Protein AF-L8DC45-F1 (afdb_monomer_lite)

pLDDT: mean 87.32, std 13.79, range [36.56, 98.81]

Secondary structure (DSSP, 8-state):
-PPPEEEEEEEEETTTTEEEEE-TTSTT-EEEEGGGBSS-GGG--TT-EEEEEEEEEEEEETTEEEEEEEEEETTPPP----------TTS-HHHHHHHHHHT--TT-HHHHHHHHHHHHHHS---HHHHHHHHHHHHHHTT-HHHHHHHHHHHHHH---HHHHHHHHHHHHHHHHHTT-HHHHHHHHHSS---HHHHHHHHHHHHHHHHHTT-HHHHHHHHHHHTGGG-GGGHHHHHHHHHH--SS---

Foldseek 3Di:
DADWDKFFWQDDDPVVQKGWTDDPVFPPTAIEGNLQELDPSVQRDGRFMKIFGKDAQDPDDPNGGIYTNHIYGPPDDRPDPDDDPDDDPVDALVVLLVVLVVPDDLVCLSVSVSSLVVSLVSDPDQPLVSLLSVLVSCLVNVNLVVNLVSLVVSVVSDDPQVSLLVSLLSNLVSCVVVPVLVVSLVSLVVDDHDPVSQLSSLLSNLVSCVVVVQPLVSVLSNLVSCLVVCPPCNVVSNVVSVVSDSDDDD

Radius of gyration: 23.33 Å; chains: 1; bounding box: 57×31×69 Å

Structure (mmCIF, N/CA/C/O backbone):
data_AF-L8DC45-F1
#
_entry.id   AF-L8DC45-F1
#
loop_
_atom_site.group_PDB
_atom_site.id
_atom_site.type_symbol
_atom_site.label_atom_id
_atom_site.label_alt_id
_atom_site.label_comp_id
_atom_site.label_asym_id
_atom_site.label_entity_id
_atom_site.label_seq_id
_atom_site.pdbx_PDB_ins_code
_atom_site.Cartn_x
_atom_site.Cartn_y
_atom_site.Cartn_z
_atom_site.occupancy
_atom_site.B_iso_or_equiv
_atom_site.auth_seq_id
_atom_site.auth_comp_id
_atom_site.auth_asym_id
_atom_site.auth_atom_id
_atom_site.pdbx_PDB_model_num
ATOM 1 N N . MET A 1 1 ? 14.463 16.857 -22.371 1.00 46.53 1 MET A N 1
ATOM 2 C CA . MET A 1 1 ? 13.912 15.897 -23.351 1.00 46.53 1 MET A CA 1
ATOM 3 C C . MET A 1 1 ? 15.058 15.044 -23.881 1.00 46.53 1 MET A C 1
ATOM 5 O O . MET A 1 1 ? 15.964 15.603 -24.491 1.00 46.53 1 MET A O 1
ATOM 9 N N . GLY A 1 2 ? 15.077 13.739 -23.593 1.00 58.25 2 GLY A N 1
ATOM 10 C CA . GLY A 1 2 ? 16.086 12.828 -24.147 1.00 58.25 2 GLY A CA 1
ATOM 11 C C . GLY A 1 2 ? 15.942 12.711 -25.667 1.00 58.25 2 GLY A C 1
ATOM 12 O O . GLY A 1 2 ? 14.835 12.804 -26.201 1.00 58.25 2 GLY A O 1
ATOM 13 N N . ARG A 1 3 ? 17.056 12.548 -26.385 1.00 75.56 3 ARG A N 1
ATOM 14 C CA . ARG A 1 3 ? 17.037 12.343 -27.838 1.00 75.56 3 ARG A CA 1
ATOM 15 C C . ARG A 1 3 ? 16.312 11.027 -28.141 1.00 75.56 3 ARG A C 1
ATOM 17 O O . ARG A 1 3 ? 16.722 9.987 -27.642 1.00 75.56 3 ARG A O 1
ATOM 24 N N . MET A 1 4 ? 15.256 11.085 -28.950 1.00 84.56 4 MET A N 1
ATOM 25 C CA . MET A 1 4 ? 14.613 9.887 -29.496 1.00 84.56 4 MET A CA 1
ATOM 26 C C . MET A 1 4 ? 15.597 9.185 -30.439 1.00 84.56 4 MET A C 1
ATOM 28 O O . MET A 1 4 ? 16.188 9.838 -31.308 1.00 84.56 4 MET A O 1
ATOM 32 N N . VAL A 1 5 ? 15.789 7.880 -30.263 1.00 91.81 5 VAL A N 1
ATOM 33 C CA . VAL A 1 5 ? 16.682 7.048 -31.082 1.00 91.81 5 VAL A CA 1
ATOM 34 C C . VAL A 1 5 ? 15.919 5.865 -31.672 1.00 91.81 5 VAL A C 1
ATOM 36 O O . VAL A 1 5 ? 14.801 5.564 -31.258 1.00 91.81 5 VAL A O 1
ATOM 39 N N . ARG A 1 6 ? 16.512 5.200 -32.667 1.00 93.88 6 ARG A N 1
ATOM 40 C CA . ARG A 1 6 ? 15.931 4.010 -33.302 1.00 93.88 6 ARG A CA 1
ATOM 41 C C . ARG A 1 6 ? 16.671 2.750 -32.889 1.00 93.88 6 ARG A C 1
ATOM 43 O O . ARG A 1 6 ? 17.885 2.769 -32.677 1.00 93.88 6 ARG A O 1
ATOM 50 N N . GLY A 1 7 ? 15.938 1.647 -32.823 1.00 94.69 7 GLY A N 1
ATOM 51 C CA . GLY A 1 7 ? 16.491 0.328 -32.542 1.00 94.69 7 GLY A CA 1
ATOM 52 C C . GLY A 1 7 ? 15.615 -0.792 -33.084 1.00 94.69 7 GLY A C 1
ATOM 53 O O . GLY A 1 7 ? 14.582 -0.546 -33.714 1.00 94.69 7 GLY A O 1
ATOM 54 N N . LYS A 1 8 ? 16.052 -2.028 -32.848 1.00 96.31 8 LYS A N 1
ATOM 55 C CA . LYS A 1 8 ? 15.291 -3.239 -33.159 1.00 96.31 8 LYS A CA 1
ATOM 56 C C . LYS A 1 8 ? 14.977 -4.012 -31.892 1.00 96.31 8 LYS A C 1
ATOM 58 O O . LYS A 1 8 ? 15.857 -4.181 -31.054 1.00 96.31 8 LYS A O 1
ATOM 63 N N . VAL A 1 9 ? 13.755 -4.512 -31.767 1.00 94.94 9 VAL A N 1
ATOM 64 C CA . VAL A 1 9 ? 13.381 -5.403 -30.664 1.00 94.94 9 VAL A CA 1
ATOM 65 C C . VAL A 1 9 ? 14.157 -6.710 -30.819 1.00 94.94 9 VAL A C 1
ATOM 67 O O . VAL A 1 9 ? 13.969 -7.432 -31.793 1.00 94.94 9 VAL A O 1
ATOM 70 N N . ARG A 1 10 ? 15.046 -7.012 -29.874 1.00 95.06 10 ARG A N 1
ATOM 71 C CA . ARG A 1 10 ? 15.758 -8.294 -29.798 1.00 95.06 10 ARG A CA 1
ATOM 72 C C . ARG A 1 10 ? 14.848 -9.389 -29.247 1.00 95.06 10 ARG A C 1
ATOM 74 O O . ARG A 1 10 ? 14.896 -10.517 -29.704 1.00 95.06 10 ARG A O 1
ATOM 81 N N . ARG A 1 11 ? 14.049 -9.050 -28.236 1.00 93.00 11 ARG A N 1
ATOM 82 C CA . ARG A 1 11 ? 13.030 -9.907 -27.617 1.00 93.00 11 ARG A CA 1
ATOM 83 C C . ARG A 1 11 ? 12.082 -9.013 -26.839 1.00 93.00 11 ARG A C 1
ATOM 85 O O . ARG A 1 11 ? 12.528 -8.030 -26.255 1.00 93.00 11 ARG A O 1
ATOM 92 N N . TYR A 1 12 ? 10.815 -9.377 -26.777 1.00 89.56 12 TYR A N 1
ATOM 93 C CA . TYR A 1 12 ? 9.872 -8.802 -25.834 1.00 89.56 12 TYR A CA 1
ATOM 94 C C . TYR A 1 12 ? 8.844 -9.872 -25.469 1.00 89.56 12 TYR A C 1
ATOM 96 O O . TYR A 1 12 ? 8.378 -10.598 -26.347 1.00 89.56 12 TYR A O 1
ATOM 104 N N . SER A 1 13 ? 8.548 -10.014 -24.180 1.00 85.62 13 SER A N 1
ATOM 105 C CA . SER A 1 13 ? 7.515 -10.921 -23.689 1.00 85.62 13 SER A CA 1
ATOM 106 C C . SER A 1 13 ? 6.429 -10.098 -23.013 1.00 85.62 13 SER A C 1
ATOM 108 O O . SER A 1 13 ? 6.684 -9.436 -22.010 1.00 85.62 13 SER A O 1
ATOM 110 N N . THR A 1 14 ? 5.214 -10.146 -23.558 1.00 77.38 14 THR A N 1
ATOM 111 C CA . THR A 1 14 ? 4.036 -9.524 -22.935 1.00 77.38 14 THR A CA 1
ATOM 112 C C . THR A 1 14 ? 3.671 -10.199 -21.617 1.00 77.38 14 THR A C 1
ATOM 114 O O . THR A 1 14 ? 3.134 -9.541 -20.737 1.00 77.38 14 THR A O 1
ATOM 117 N N . GLU A 1 15 ? 3.969 -11.494 -21.484 1.00 73.81 15 GLU A N 1
ATOM 118 C CA . GLU A 1 15 ? 3.721 -12.275 -20.269 1.00 73.81 15 GLU A CA 1
ATOM 119 C C . GLU A 1 15 ? 4.729 -11.931 -19.167 1.00 73.81 15 GLU A C 1
ATOM 121 O O . GLU A 1 15 ? 4.343 -11.683 -18.031 1.00 73.81 15 GLU A O 1
ATOM 126 N N . GLU A 1 16 ? 6.020 -11.856 -19.506 1.00 73.94 16 GLU A N 1
ATOM 127 C CA . GLU A 1 16 ? 7.066 -11.499 -18.535 1.00 73.94 16 GLU A CA 1
ATOM 128 C C . GLU A 1 16 ? 7.145 -9.977 -18.308 1.00 73.94 16 GLU A C 1
ATOM 130 O O . GLU A 1 16 ? 7.782 -9.516 -17.364 1.00 73.94 16 GLU A O 1
ATOM 135 N N . GLY A 1 17 ? 6.529 -9.181 -19.186 1.00 74.62 17 GLY A N 1
ATOM 136 C CA . GLY A 1 17 ? 6.472 -7.727 -19.090 1.00 74.62 17 GLY A CA 1
ATOM 137 C C . GLY A 1 17 ? 7.811 -7.020 -19.318 1.00 74.62 17 GLY A C 1
ATOM 138 O O . GLY A 1 17 ? 7.968 -5.873 -18.898 1.00 74.62 17 GLY A O 1
ATOM 139 N N . TRP A 1 18 ? 8.782 -7.666 -19.969 1.00 85.88 18 TRP A N 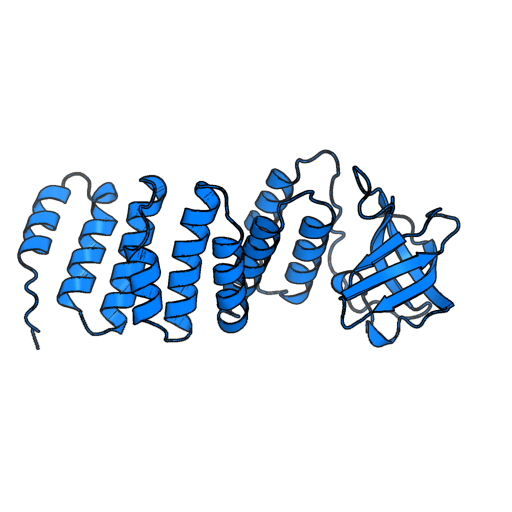1
ATOM 140 C CA . TRP A 1 18 ? 10.083 -7.070 -20.280 1.00 85.88 18 TRP A CA 1
ATOM 141 C C . TRP A 1 18 ? 10.639 -7.532 -21.633 1.00 85.88 18 TRP A C 1
ATOM 143 O O . TRP A 1 18 ? 10.193 -8.511 -22.237 1.00 85.88 18 TRP A O 1
ATOM 153 N N . GLY A 1 19 ? 11.634 -6.800 -22.129 1.00 89.81 19 GLY A N 1
ATOM 154 C CA . GLY A 1 19 ? 12.326 -7.113 -23.375 1.00 89.81 19 GLY A CA 1
ATOM 155 C C . GLY A 1 19 ? 13.640 -6.364 -23.541 1.00 89.81 19 GLY A C 1
ATOM 156 O O . GLY A 1 19 ? 14.151 -5.762 -22.601 1.00 89.81 19 GLY A O 1
ATOM 157 N N . ILE A 1 20 ? 14.208 -6.412 -24.744 1.00 93.88 20 ILE A N 1
ATOM 158 C CA . ILE A 1 20 ? 15.500 -5.808 -25.080 1.00 93.88 20 ILE A CA 1
ATOM 159 C C . ILE A 1 20 ?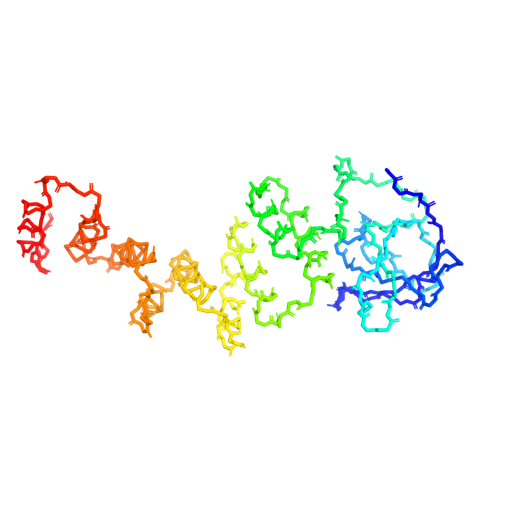 15.413 -5.157 -26.463 1.00 93.88 20 ILE A C 1
ATOM 161 O O . ILE A 1 20 ? 14.928 -5.775 -27.411 1.00 93.88 20 ILE A O 1
ATOM 165 N N . ILE A 1 21 ? 15.942 -3.940 -26.592 1.00 94.81 21 ILE A N 1
ATOM 166 C CA . ILE A 1 21 ? 16.168 -3.235 -27.860 1.00 94.81 21 ILE A CA 1
ATOM 167 C C . ILE A 1 21 ? 17.662 -3.221 -28.165 1.00 94.81 21 ILE A C 1
ATOM 169 O O . ILE A 1 21 ? 18.469 -2.797 -27.337 1.00 94.81 21 ILE A O 1
ATOM 173 N N . ASP A 1 22 ? 18.019 -3.614 -29.381 1.00 96.31 22 ASP A N 1
ATOM 174 C CA . ASP A 1 22 ? 19.342 -3.409 -29.953 1.00 96.31 22 ASP A CA 1
ATOM 175 C C . ASP A 1 22 ? 19.417 -2.069 -30.681 1.00 96.31 22 ASP A C 1
ATOM 177 O O . ASP A 1 22 ? 18.647 -1.796 -31.607 1.00 96.31 22 ASP A O 1
ATOM 181 N N . SER A 1 23 ? 20.373 -1.231 -30.281 1.00 95.00 23 SER A N 1
ATOM 182 C CA . SER A 1 23 ? 20.686 0.027 -30.953 1.00 95.00 23 SER A CA 1
ATOM 183 C C . SER A 1 23 ? 22.180 0.346 -30.839 1.00 95.00 23 SER A C 1
ATOM 185 O O . SER A 1 23 ? 22.786 0.064 -29.802 1.00 95.00 23 SER A O 1
ATOM 187 N N . PRO A 1 24 ? 22.794 0.966 -31.866 1.00 93.12 24 PRO A N 1
ATOM 188 C CA . PRO A 1 24 ? 24.145 1.514 -31.758 1.00 93.12 24 PRO A CA 1
ATOM 189 C C . PRO A 1 24 ? 24.303 2.528 -30.613 1.00 93.12 24 PRO A C 1
ATOM 191 O O . PRO A 1 24 ? 25.403 2.667 -30.082 1.00 93.12 24 PRO A O 1
ATOM 194 N N . ASP A 1 25 ? 23.220 3.209 -30.221 1.00 92.12 25 ASP A N 1
ATOM 195 C CA . ASP A 1 25 ? 23.216 4.193 -29.132 1.00 92.12 25 ASP A CA 1
ATOM 196 C C . ASP A 1 25 ? 23.249 3.544 -27.729 1.00 92.12 25 ASP A C 1
ATOM 198 O O . ASP A 1 25 ? 23.628 4.199 -26.759 1.00 92.12 25 ASP A O 1
ATOM 202 N N . THR A 1 26 ? 22.893 2.258 -27.608 1.00 92.12 26 THR A N 1
ATOM 203 C CA . THR A 1 26 ? 22.820 1.503 -26.340 1.00 92.12 26 THR A CA 1
ATOM 204 C C . THR A 1 26 ? 23.560 0.155 -26.439 1.00 92.12 26 THR A C 1
ATOM 206 O O . THR A 1 26 ? 22.951 -0.921 -26.411 1.00 92.12 26 THR A O 1
ATOM 209 N N . PRO A 1 27 ? 24.903 0.165 -26.558 1.00 90.88 27 PRO A N 1
ATOM 210 C CA . PRO A 1 27 ? 25.691 -1.043 -26.803 1.00 90.88 27 PRO A CA 1
ATOM 211 C C . PRO A 1 27 ? 25.566 -2.077 -25.672 1.00 90.88 27 PRO A C 1
ATOM 213 O O . PRO A 1 27 ? 25.900 -1.812 -24.512 1.00 90.88 27 PRO A O 1
ATOM 216 N N . GLY A 1 28 ? 25.146 -3.290 -26.040 1.00 88.31 28 GLY A N 1
ATOM 217 C CA . GLY A 1 28 ? 24.824 -4.390 -25.118 1.00 88.31 28 GLY A CA 1
ATOM 218 C C . GLY A 1 28 ? 23.319 -4.660 -25.002 1.00 88.31 28 GLY A C 1
ATOM 219 O O . GLY A 1 28 ? 22.920 -5.767 -24.643 1.00 88.31 28 GLY A O 1
ATOM 220 N N . GLY A 1 29 ? 22.491 -3.703 -25.422 1.00 91.75 29 GLY A N 1
ATOM 221 C CA . GLY A 1 29 ? 21.037 -3.783 -25.379 1.00 91.75 29 GLY A CA 1
ATOM 222 C C . GLY A 1 29 ? 20.445 -2.830 -24.343 1.00 91.75 29 GLY A C 1
ATOM 223 O O . GLY A 1 29 ? 21.067 -2.509 -23.326 1.00 91.75 29 GLY A O 1
ATOM 224 N N . CYS A 1 30 ? 19.231 -2.372 -24.625 1.00 91.00 30 CYS A N 1
ATOM 225 C CA . CYS A 1 30 ? 18.440 -1.502 -23.766 1.00 91.00 30 CYS A CA 1
ATOM 226 C C . CYS A 1 30 ? 17.192 -2.242 -23.292 1.00 91.00 30 CYS A C 1
ATOM 228 O O . CYS A 1 30 ? 16.441 -2.759 -24.117 1.00 91.00 30 CYS A O 1
ATOM 230 N N . VAL A 1 31 ? 16.984 -2.321 -21.980 1.00 89.56 31 VAL A N 1
ATOM 231 C CA . VAL A 1 31 ? 15.863 -3.073 -21.406 1.00 89.56 31 VAL A CA 1
ATOM 232 C C . VAL A 1 31 ? 14.547 -2.334 -21.640 1.00 89.56 31 VAL A C 1
ATOM 234 O O . VAL A 1 31 ? 14.445 -1.138 -21.371 1.00 89.56 31 VAL A O 1
ATOM 237 N N . ILE A 1 32 ? 13.547 -3.062 -22.128 1.00 86.31 32 ILE A N 1
ATOM 238 C CA . ILE A 1 32 ? 12.147 -2.646 -22.244 1.00 86.31 32 ILE A CA 1
ATOM 239 C C . ILE A 1 32 ? 11.404 -3.170 -21.023 1.00 86.31 32 ILE A C 1
ATOM 241 O O . ILE A 1 32 ? 11.641 -4.304 -20.607 1.00 86.31 32 ILE A O 1
ATOM 245 N N . GLN A 1 33 ? 10.453 -2.396 -20.518 1.00 78.44 33 GLN A N 1
ATOM 246 C CA . GLN A 1 33 ? 9.410 -2.904 -19.637 1.00 78.44 33 GLN A CA 1
ATOM 247 C C . GLN A 1 33 ? 8.066 -2.646 -20.310 1.00 78.44 33 GLN A C 1
ATOM 249 O O . GLN A 1 33 ? 7.914 -1.634 -20.980 1.00 78.44 33 GLN A O 1
ATOM 254 N N . SER A 1 34 ? 7.096 -3.537 -20.141 1.00 70.06 34 SER A N 1
ATOM 255 C CA . SER A 1 34 ? 5.724 -3.360 -20.638 1.00 70.06 34 SER A CA 1
ATOM 256 C C . SER A 1 34 ? 5.156 -1.958 -20.440 1.00 70.06 34 SER A C 1
ATOM 258 O O . SER A 1 34 ? 4.711 -1.355 -21.415 1.00 70.06 34 SER A O 1
ATOM 260 N N . PRO A 1 35 ? 5.283 -1.359 -19.248 1.00 63.31 35 PRO A N 1
ATOM 261 C CA . PRO A 1 35 ? 4.860 0.016 -19.030 1.00 63.31 35 PRO A CA 1
ATOM 262 C C . PRO A 1 35 ? 5.576 1.087 -19.870 1.00 63.31 35 PRO A C 1
ATOM 264 O O . PRO A 1 35 ? 5.045 2.173 -20.077 1.00 63.31 35 PRO A O 1
ATOM 267 N N . THR A 1 36 ? 6.798 0.839 -20.340 1.00 66.31 36 THR A N 1
ATOM 268 C CA . THR A 1 36 ? 7.527 1.819 -21.160 1.00 66.31 36 THR A CA 1
ATOM 269 C C . THR A 1 36 ? 7.063 1.795 -22.612 1.00 66.31 36 THR A C 1
ATOM 271 O O . THR A 1 36 ? 7.420 2.692 -23.377 1.00 66.31 36 THR A O 1
ATOM 274 N N . VAL A 1 37 ? 6.250 0.809 -22.997 1.00 73.12 37 VAL A N 1
ATOM 275 C CA . VAL A 1 37 ? 5.664 0.698 -24.328 1.00 73.12 37 VAL A CA 1
ATOM 276 C C . VAL A 1 37 ? 4.436 1.596 -24.409 1.00 73.12 37 VAL A C 1
ATOM 278 O O . VAL A 1 37 ? 3.438 1.377 -23.735 1.00 73.12 37 VAL A O 1
ATOM 281 N N . ILE A 1 38 ? 4.541 2.643 -25.222 1.00 70.00 38 ILE A N 1
ATOM 282 C CA . ILE A 1 38 ? 3.486 3.645 -25.399 1.00 70.00 38 ILE A CA 1
ATOM 283 C C . ILE A 1 38 ? 2.373 3.116 -26.311 1.00 70.00 38 ILE A C 1
ATOM 285 O O . ILE A 1 38 ? 1.211 3.486 -26.153 1.00 70.00 38 ILE A O 1
ATOM 289 N N . ASP A 1 39 ? 2.734 2.276 -27.279 1.00 71.62 39 ASP A N 1
ATOM 290 C CA . ASP A 1 39 ? 1.778 1.614 -28.164 1.00 71.62 39 ASP A CA 1
ATOM 291 C C . ASP A 1 39 ? 1.288 0.293 -27.555 1.00 71.62 39 ASP A C 1
ATOM 293 O O . ASP A 1 39 ? 1.678 -0.083 -26.453 1.00 71.62 39 ASP A O 1
ATOM 297 N N . ASP A 1 40 ? 0.467 -0.453 -28.295 1.00 75.06 40 ASP A N 1
ATOM 298 C CA . ASP A 1 40 ? 0.107 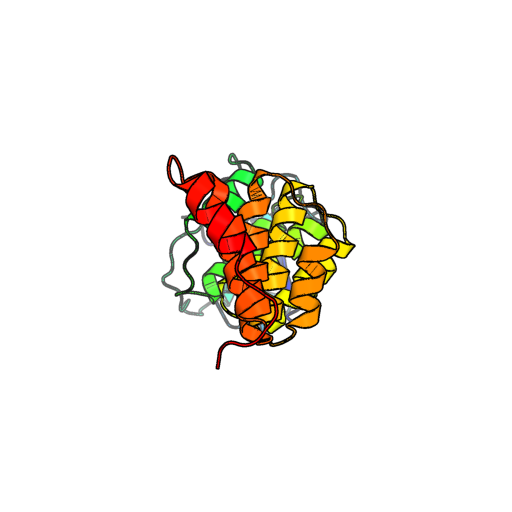-1.820 -27.923 1.00 75.06 40 ASP A CA 1
ATOM 299 C C . ASP A 1 40 ? 1.377 -2.696 -27.800 1.00 75.06 40 ASP A C 1
ATOM 301 O O . ASP A 1 40 ? 2.085 -2.894 -28.797 1.00 75.06 40 ASP A O 1
ATOM 305 N N . PRO A 1 41 ? 1.676 -3.255 -26.607 1.00 76.12 41 PRO A N 1
ATOM 306 C CA . PRO A 1 41 ? 2.837 -4.114 -26.398 1.00 76.12 41 PRO A CA 1
ATOM 307 C C . PRO A 1 41 ? 2.885 -5.343 -27.310 1.00 76.12 41 PRO A C 1
ATOM 309 O O . PRO A 1 41 ? 3.972 -5.861 -27.570 1.00 76.12 41 PRO A O 1
ATOM 312 N N . GLN A 1 42 ? 1.743 -5.795 -27.840 1.00 80.50 42 GLN A N 1
ATOM 313 C CA . GLN A 1 42 ? 1.689 -6.900 -28.803 1.00 80.50 42 GLN A CA 1
ATOM 314 C C . GLN A 1 42 ? 2.346 -6.553 -30.148 1.00 80.50 42 GLN A C 1
ATOM 316 O O . GLN A 1 42 ? 2.706 -7.449 -30.912 1.00 80.50 42 GLN A O 1
ATOM 321 N N . LEU A 1 43 ? 2.549 -5.264 -30.442 1.00 82.19 43 LEU A N 1
ATOM 322 C CA . LEU A 1 43 ? 3.213 -4.808 -31.665 1.00 82.19 43 LEU A CA 1
ATOM 323 C C . LEU A 1 43 ? 4.744 -4.925 -31.594 1.00 82.19 43 LEU A C 1
ATOM 325 O O . LEU A 1 43 ? 5.416 -4.861 -32.629 1.00 82.19 43 LEU A O 1
ATOM 329 N N . LEU A 1 44 ? 5.314 -5.130 -30.400 1.00 86.81 44 LEU A N 1
ATOM 330 C CA . LEU A 1 44 ? 6.749 -5.339 -30.207 1.00 86.81 44 LEU A CA 1
ATOM 331 C C . LEU A 1 44 ? 7.159 -6.763 -30.591 1.00 86.81 44 LEU A C 1
ATOM 333 O O . LEU A 1 44 ? 7.399 -7.630 -29.754 1.00 86.81 44 LEU A O 1
ATOM 337 N N . THR A 1 45 ? 7.267 -6.987 -31.894 1.00 89.25 45 THR A N 1
ATOM 338 C CA . THR A 1 45 ? 7.726 -8.253 -32.475 1.00 89.25 45 THR A CA 1
ATOM 339 C C . THR A 1 45 ? 9.248 -8.293 -32.602 1.00 89.25 45 THR A C 1
ATOM 341 O O . THR A 1 45 ? 9.886 -7.277 -32.882 1.00 89.25 45 THR A O 1
ATOM 344 N N . GLU A 1 46 ? 9.850 -9.471 -32.418 1.00 93.56 46 GLU A N 1
ATOM 345 C CA . GLU A 1 46 ? 11.292 -9.677 -32.604 1.00 93.56 46 GLU A CA 1
ATOM 346 C C . GLU A 1 46 ? 11.741 -9.257 -34.018 1.00 93.56 46 GLU A C 1
ATOM 348 O O . GLU A 1 46 ? 11.118 -9.589 -35.025 1.00 93.56 46 GLU A O 1
ATOM 353 N N . GLY A 1 47 ? 12.814 -8.467 -34.095 1.00 92.69 47 GLY A N 1
ATOM 354 C CA . GLY A 1 47 ? 13.308 -7.831 -35.318 1.00 92.69 47 GLY A CA 1
ATOM 355 C C . GLY A 1 47 ? 12.559 -6.556 -35.737 1.00 92.69 47 GLY A C 1
ATOM 356 O O . GLY A 1 47 ? 13.050 -5.833 -36.615 1.00 92.69 47 GLY A O 1
ATOM 357 N N . GLY A 1 48 ? 11.421 -6.252 -35.104 1.00 92.50 48 GLY A N 1
ATOM 358 C CA . GLY A 1 48 ? 10.610 -5.058 -35.338 1.00 92.50 48 GLY A CA 1
ATOM 359 C C . GLY A 1 48 ? 11.362 -3.766 -35.018 1.00 92.50 48 GLY A C 1
ATOM 360 O O . GLY A 1 48 ? 12.188 -3.717 -34.106 1.00 92.50 48 GLY A O 1
ATOM 361 N N . SER A 1 49 ? 11.102 -2.710 -35.795 1.00 93.25 49 SER A N 1
ATOM 362 C CA . SER A 1 49 ? 11.755 -1.406 -35.611 1.00 93.25 49 SER A CA 1
ATOM 363 C C . SER A 1 49 ? 10.963 -0.523 -34.655 1.00 93.25 49 SER A C 1
ATOM 365 O O . SER A 1 49 ? 9.750 -0.368 -34.810 1.00 93.25 49 SER A O 1
ATOM 367 N N . VAL A 1 50 ? 11.670 0.104 -33.718 1.00 92.88 50 VAL A N 1
ATOM 368 C CA . VAL A 1 50 ? 11.090 0.968 -32.684 1.00 92.88 50 VAL A CA 1
ATOM 369 C C . VAL A 1 50 ? 11.818 2.305 -32.592 1.00 92.88 50 VAL A C 1
ATOM 371 O O . VAL A 1 50 ? 13.011 2.405 -32.895 1.00 92.88 50 VAL A O 1
ATOM 374 N N . GLU A 1 51 ? 11.087 3.322 -32.152 1.00 91.81 51 GLU A N 1
ATOM 375 C CA . GLU A 1 51 ? 11.614 4.590 -31.654 1.00 91.81 51 GLU A CA 1
ATOM 376 C C . GLU A 1 51 ? 11.498 4.603 -30.131 1.00 91.81 51 GLU A C 1
ATOM 378 O O . GLU A 1 51 ? 10.451 4.261 -29.575 1.00 91.81 51 GLU A O 1
ATOM 383 N N . PHE A 1 52 ? 12.594 4.942 -29.453 1.00 89.38 52 PHE A N 1
ATOM 384 C CA . PHE A 1 52 ? 12.658 4.901 -27.999 1.00 89.38 52 PHE A CA 1
ATOM 385 C C . PHE A 1 52 ? 13.550 6.005 -27.421 1.00 89.38 52 PHE A C 1
ATOM 387 O O . PHE A 1 52 ? 14.496 6.476 -28.060 1.00 89.38 52 PHE A O 1
ATOM 394 N N . GLN A 1 53 ? 13.252 6.411 -26.189 1.00 88.88 53 GLN A N 1
ATOM 395 C CA . GLN A 1 53 ? 14.170 7.170 -25.339 1.00 88.88 53 GLN A CA 1
ATOM 396 C C . GLN A 1 53 ? 14.748 6.238 -24.280 1.00 88.88 53 GLN A C 1
ATOM 398 O O . GLN A 1 53 ? 14.111 5.262 -23.886 1.00 88.88 53 GLN A O 1
ATOM 403 N N . TRP A 1 54 ? 15.954 6.537 -23.810 1.00 88.50 54 TRP A N 1
ATOM 404 C CA . TRP A 1 54 ? 16.647 5.703 -22.837 1.00 88.50 54 TRP A CA 1
ATOM 405 C C . TRP A 1 54 ? 17.422 6.531 -21.823 1.00 88.50 54 TRP A C 1
ATOM 407 O O . TRP A 1 54 ? 17.753 7.697 -22.057 1.00 88.50 54 TRP A O 1
ATOM 417 N N . GLN A 1 55 ? 17.746 5.885 -20.708 1.00 85.25 55 GLN A N 1
ATOM 418 C CA . GLN A 1 55 ? 18.655 6.404 -19.697 1.00 85.25 55 GLN A CA 1
ATOM 419 C C . GLN A 1 55 ? 19.645 5.319 -19.232 1.00 85.25 55 GLN A C 1
ATOM 421 O O . GLN A 1 55 ? 19.368 4.122 -19.375 1.00 85.25 55 GLN A O 1
ATOM 426 N N . PRO A 1 56 ? 20.820 5.708 -18.700 1.00 83.50 56 PRO A N 1
ATOM 427 C CA . PRO A 1 56 ? 21.741 4.770 -18.067 1.00 83.50 56 PRO A CA 1
ATOM 428 C C . PRO A 1 56 ? 21.124 4.127 -16.815 1.00 83.50 56 PRO A C 1
ATOM 430 O O . PRO A 1 56 ? 20.531 4.815 -15.987 1.00 83.50 56 PRO A O 1
ATOM 433 N N . LEU A 1 57 ? 21.322 2.820 -16.646 1.00 78.62 57 LEU A N 1
ATOM 434 C CA . LEU A 1 57 ? 21.070 2.116 -15.386 1.00 78.62 57 LEU A CA 1
ATOM 435 C C . LEU A 1 57 ? 22.243 2.362 -14.436 1.00 78.62 57 LEU A C 1
ATOM 437 O O . LEU A 1 57 ? 23.369 1.938 -14.710 1.00 78.62 57 LEU A O 1
ATOM 441 N N . VAL A 1 58 ? 21.988 3.013 -13.302 1.00 62.31 58 VAL A N 1
ATOM 442 C CA . VAL A 1 58 ? 22.980 3.103 -12.224 1.00 62.31 58 VAL A CA 1
ATOM 443 C C . VAL A 1 58 ? 23.171 1.696 -11.645 1.00 62.31 58 VAL A C 1
ATOM 445 O O . VAL A 1 58 ? 22.202 1.047 -11.271 1.00 62.31 58 VAL A O 1
ATOM 448 N N . ASN A 1 59 ? 24.418 1.221 -11.606 1.00 61.69 59 ASN A N 1
ATOM 449 C CA . ASN A 1 59 ? 24.841 -0.103 -11.121 1.00 61.69 59 ASN A CA 1
ATOM 450 C C . ASN A 1 59 ? 24.449 -1.341 -11.943 1.00 61.69 59 ASN A C 1
ATOM 452 O O . ASN A 1 59 ? 24.745 -2.429 -11.475 1.00 61.69 59 ASN A O 1
ATOM 456 N N . GLY A 1 60 ? 23.902 -1.198 -13.158 1.00 58.75 60 GLY A N 1
ATOM 457 C CA . GLY A 1 60 ? 23.670 -2.298 -14.111 1.00 58.75 60 GLY A CA 1
ATOM 458 C C . GLY A 1 60 ? 22.814 -3.464 -13.582 1.00 58.75 60 GLY A C 1
ATOM 459 O O . GLY A 1 60 ? 23.228 -4.224 -12.715 1.00 58.75 60 GLY A O 1
ATOM 460 N N . LYS A 1 61 ? 21.622 -3.679 -14.142 1.00 59.88 61 LYS A N 1
ATOM 461 C CA . LYS A 1 61 ? 20.744 -4.793 -13.737 1.00 59.88 61 LYS A CA 1
ATOM 462 C C . LYS A 1 61 ? 20.785 -5.891 -14.795 1.00 59.88 61 LYS A C 1
ATOM 464 O O . LYS A 1 61 ? 20.591 -5.595 -15.972 1.00 59.88 61 LYS A O 1
ATOM 469 N N . ASN A 1 62 ? 21.030 -7.139 -14.389 1.00 64.88 62 ASN A N 1
ATOM 470 C CA . ASN A 1 62 ? 21.080 -8.309 -15.281 1.00 64.88 62 ASN A CA 1
ATOM 471 C C . ASN A 1 62 ? 22.003 -8.108 -16.505 1.00 64.88 62 ASN A C 1
ATOM 473 O O . ASN A 1 62 ? 21.595 -8.366 -17.631 1.00 64.88 62 ASN A O 1
ATOM 477 N N . ASP A 1 63 ? 23.214 -7.581 -16.293 1.00 77.12 63 ASP A N 1
ATOM 478 C CA . ASP A 1 63 ? 24.214 -7.231 -17.325 1.00 77.12 63 ASP A CA 1
ATOM 479 C C . ASP A 1 63 ? 23.850 -6.069 -18.275 1.00 77.12 63 ASP A C 1
ATOM 481 O O . ASP A 1 63 ? 24.668 -5.661 -19.109 1.00 77.12 63 ASP A O 1
ATOM 485 N N . PHE A 1 64 ? 22.668 -5.461 -18.135 1.00 82.62 64 PHE A N 1
ATOM 486 C CA . PHE A 1 64 ? 22.255 -4.326 -18.959 1.00 82.62 64 PHE A CA 1
ATOM 487 C C . PHE A 1 64 ? 22.627 -2.981 -18.337 1.00 82.62 64 PHE A C 1
ATOM 489 O O . PHE A 1 64 ? 22.500 -2.751 -17.135 1.00 82.62 64 PHE A O 1
ATOM 496 N N . ARG A 1 65 ? 23.056 -2.054 -19.200 1.00 86.81 65 ARG A N 1
ATOM 497 C CA . ARG A 1 65 ? 23.509 -0.703 -18.819 1.00 86.81 65 ARG A CA 1
ATOM 498 C C . ARG A 1 65 ? 22.522 0.404 -19.172 1.00 86.81 65 ARG A C 1
ATOM 500 O O . ARG A 1 65 ? 22.737 1.548 -18.783 1.00 86.81 65 ARG A O 1
ATOM 507 N N . TYR A 1 66 ? 21.458 0.077 -19.899 1.00 87.94 66 TYR A N 1
ATOM 508 C CA . TYR A 1 66 ? 20.483 1.039 -20.400 1.00 87.94 66 TYR A CA 1
ATOM 509 C C . TYR A 1 66 ? 19.069 0.502 -20.215 1.00 87.94 66 TYR A C 1
ATOM 511 O O . TYR A 1 66 ? 18.833 -0.689 -20.425 1.00 87.94 66 TYR A O 1
ATOM 519 N N . TYR A 1 67 ? 18.130 1.387 -19.907 1.00 86.50 67 TYR A N 1
ATOM 520 C CA . TYR A 1 67 ? 16.704 1.076 -19.880 1.00 86.50 67 TYR A CA 1
ATOM 521 C C . TYR A 1 67 ? 15.933 2.105 -20.703 1.00 86.50 67 TYR A C 1
ATOM 523 O O . TYR A 1 67 ? 16.328 3.274 -20.781 1.00 86.50 67 TYR A O 1
ATOM 531 N N . ALA A 1 68 ? 14.874 1.652 -21.365 1.00 87.25 68 ALA A N 1
ATOM 532 C CA . ALA A 1 68 ? 14.026 2.504 -22.172 1.00 87.25 68 ALA A CA 1
ATOM 533 C C . ALA A 1 68 ? 13.032 3.232 -21.263 1.00 87.25 68 ALA A C 1
ATOM 535 O O . ALA A 1 68 ? 12.366 2.603 -20.448 1.00 87.25 68 ALA A O 1
ATOM 536 N N . THR A 1 69 ? 12.914 4.548 -21.413 1.00 79.19 69 THR A N 1
ATOM 537 C CA . THR A 1 69 ? 11.923 5.369 -20.696 1.00 79.19 69 THR A CA 1
ATOM 538 C C . THR A 1 69 ? 10.637 5.546 -21.499 1.00 79.19 69 THR A C 1
ATOM 540 O O . THR A 1 69 ? 9.605 5.906 -20.946 1.00 79.19 69 THR A O 1
ATOM 543 N N . SER A 1 70 ? 10.704 5.305 -22.807 1.00 81.38 70 SER A N 1
ATOM 544 C CA . SER A 1 70 ? 9.568 5.240 -23.722 1.00 81.38 70 SER A CA 1
ATOM 545 C C . SER A 1 70 ? 9.938 4.386 -24.926 1.00 81.38 70 SER A C 1
ATOM 547 O O . SER A 1 70 ? 11.064 4.482 -25.406 1.00 81.38 70 SER A O 1
ATOM 549 N N . VAL A 1 71 ? 9.006 3.577 -25.422 1.00 85.88 71 VAL A N 1
ATOM 550 C CA . VAL A 1 71 ? 9.152 2.726 -26.608 1.00 85.88 71 VAL A CA 1
ATOM 551 C C . VAL A 1 71 ? 7.877 2.821 -27.438 1.00 85.88 71 VAL A C 1
ATOM 553 O O . VAL A 1 71 ? 6.776 2.711 -26.913 1.00 85.88 71 VAL A O 1
ATOM 556 N N . SER A 1 72 ? 8.024 3.005 -28.743 1.00 85.62 72 SER A N 1
ATOM 557 C CA . SER A 1 72 ? 6.923 3.015 -29.711 1.00 85.62 72 SER A CA 1
ATOM 558 C C . SER A 1 72 ? 7.365 2.339 -31.006 1.00 85.62 72 SER A C 1
ATOM 560 O O . SER A 1 72 ? 8.551 2.368 -31.350 1.00 85.62 72 SER A O 1
ATOM 562 N N . THR A 1 73 ? 6.447 1.712 -31.739 1.00 87.38 73 THR A N 1
ATOM 563 C CA . THR A 1 73 ? 6.749 1.227 -33.088 1.00 87.38 73 THR A CA 1
ATOM 564 C C . THR A 1 73 ? 6.951 2.402 -34.045 1.00 87.38 73 THR A C 1
ATOM 566 O O . THR A 1 73 ? 6.392 3.484 -33.875 1.00 87.38 73 THR A O 1
ATOM 569 N N . VAL A 1 74 ? 7.806 2.236 -35.056 1.00 82.62 74 VAL A N 1
ATOM 570 C CA . VAL A 1 74 ? 8.092 3.337 -35.990 1.00 82.62 74 VAL A CA 1
ATOM 571 C C . VAL A 1 74 ? 6.812 3.744 -36.730 1.00 82.62 74 VAL A C 1
ATOM 573 O O . VAL A 1 74 ? 6.249 2.954 -37.484 1.00 82.62 74 VAL A O 1
ATOM 576 N N . GLY A 1 75 ? 6.399 5.003 -36.571 1.00 68.69 75 GLY A N 1
ATOM 577 C CA . GLY A 1 75 ? 5.246 5.575 -37.273 1.00 68.69 75 GLY A CA 1
ATOM 578 C C . GLY A 1 75 ? 3.923 5.522 -36.507 1.00 68.69 75 GLY A C 1
ATOM 579 O O . GLY A 1 75 ? 2.944 6.102 -36.987 1.00 68.69 75 GLY A O 1
ATOM 580 N N . SER A 1 76 ? 3.880 4.918 -35.318 1.00 64.38 76 SER A N 1
ATOM 581 C CA . SER A 1 76 ? 2.758 5.117 -34.398 1.00 64.38 76 SER A CA 1
ATOM 582 C C . SER A 1 76 ? 2.751 6.565 -33.920 1.00 64.38 76 SER A C 1
ATOM 584 O O . SER A 1 76 ? 3.795 7.148 -33.620 1.00 64.38 76 SER A O 1
ATOM 586 N N . ARG A 1 77 ? 1.569 7.178 -33.843 1.00 52.03 77 ARG A N 1
ATOM 587 C CA . ARG A 1 77 ? 1.420 8.434 -33.107 1.00 52.03 77 ARG A CA 1
ATOM 588 C C . ARG A 1 77 ? 1.177 8.076 -31.644 1.00 52.03 77 ARG A C 1
ATOM 590 O O . ARG A 1 77 ? 0.140 7.473 -31.382 1.00 52.03 77 ARG A O 1
ATOM 597 N N . PRO A 1 78 ? 2.068 8.456 -30.715 1.00 46.97 78 PRO A N 1
ATOM 598 C CA . PRO A 1 78 ? 1.861 8.164 -29.307 1.00 46.97 78 PRO A CA 1
ATOM 599 C C . PRO A 1 78 ? 0.572 8.843 -28.841 1.00 46.97 78 PRO A C 1
ATOM 601 O O . PRO A 1 78 ? 0.419 10.060 -28.979 1.00 46.97 78 PRO A O 1
ATOM 604 N N . SER A 1 79 ? -0.363 8.074 -28.288 1.00 42.72 79 SER A N 1
ATOM 605 C CA . SER A 1 79 ? -1.572 8.606 -27.657 1.00 42.72 79 SER A CA 1
ATOM 606 C C . SER A 1 79 ? -1.333 8.919 -26.182 1.00 42.72 79 SER A C 1
ATOM 608 O O . SER A 1 79 ? -2.176 8.612 -25.355 1.00 42.72 79 SER A O 1
ATOM 610 N N . PHE A 1 80 ? -0.193 9.515 -25.831 1.00 45.25 80 PHE A N 1
ATOM 611 C CA . PHE A 1 80 ? 0.038 10.015 -24.477 1.00 45.25 80 PHE A CA 1
ATOM 612 C C . PHE A 1 80 ? 0.776 11.350 -24.535 1.00 45.25 80 PHE A C 1
ATOM 614 O O . PHE A 1 80 ? 1.989 11.430 -24.715 1.00 45.25 80 PHE A O 1
ATOM 621 N N . ALA A 1 81 ? 0.005 12.427 -24.389 1.00 36.56 81 ALA A N 1
ATOM 622 C CA . ALA A 1 81 ? 0.509 13.738 -24.012 1.00 36.56 81 ALA A CA 1
ATOM 623 C C . ALA A 1 81 ? 0.595 13.778 -22.478 1.00 36.56 81 ALA A C 1
ATOM 625 O O . ALA A 1 81 ? -0.267 14.348 -21.820 1.00 36.56 81 ALA A O 1
ATOM 626 N N . GLY A 1 82 ? 1.592 13.113 -21.896 1.00 38.97 82 GLY A N 1
ATOM 627 C CA . GLY A 1 82 ? 1.765 13.039 -20.445 1.00 38.97 82 GLY A CA 1
ATOM 628 C C . GLY A 1 82 ? 3.223 13.253 -20.073 1.00 38.97 82 GLY A C 1
ATOM 629 O O . GLY A 1 82 ? 4.095 12.594 -20.620 1.00 38.97 82 GLY A O 1
ATOM 630 N N . ALA A 1 83 ? 3.472 14.238 -19.213 1.00 40.88 83 ALA A N 1
ATOM 631 C CA . ALA A 1 83 ? 4.764 14.804 -18.834 1.00 40.88 83 ALA A CA 1
ATOM 632 C C . ALA A 1 83 ? 5.968 13.841 -18.801 1.00 40.88 83 ALA A C 1
ATOM 634 O O . ALA A 1 83 ? 5.912 12.739 -18.271 1.00 40.88 83 ALA A O 1
ATOM 635 N N . SER A 1 84 ? 7.096 14.361 -19.289 1.00 49.75 84 SER A N 1
ATOM 636 C CA . SER A 1 84 ? 8.461 13.853 -19.129 1.00 49.75 84 SER A CA 1
ATOM 637 C C . SER A 1 84 ? 8.775 13.505 -17.660 1.00 49.75 84 SER A C 1
ATOM 639 O O . SER A 1 84 ? 9.374 14.308 -16.944 1.00 49.75 84 SER A O 1
ATOM 641 N N . TRP A 1 85 ? 8.415 12.301 -17.215 1.00 54.72 85 TRP A N 1
ATOM 642 C CA . TRP A 1 85 ? 8.964 11.703 -16.003 1.00 54.72 85 TRP A CA 1
ATOM 643 C C . TRP A 1 85 ? 10.427 11.368 -16.284 1.00 54.72 85 TRP A C 1
ATOM 645 O O . TRP A 1 85 ? 10.747 10.525 -17.120 1.00 54.72 85 TRP A O 1
ATOM 655 N N . THR A 1 86 ? 11.331 12.122 -15.667 1.00 60.84 86 THR A N 1
ATOM 656 C CA . THR A 1 86 ? 12.772 11.897 -15.775 1.00 60.84 86 THR A CA 1
ATOM 657 C C . THR A 1 86 ? 13.261 11.491 -14.404 1.00 60.84 86 THR A C 1
ATOM 659 O O . THR A 1 86 ? 13.198 12.279 -13.466 1.00 60.84 86 THR A O 1
ATOM 662 N N . ILE A 1 87 ? 13.752 10.263 -14.296 1.00 65.81 87 ILE A N 1
ATOM 663 C CA . ILE A 1 87 ? 14.366 9.776 -13.069 1.00 65.81 87 ILE A CA 1
ATOM 664 C C . ILE A 1 87 ? 15.728 10.453 -12.931 1.00 65.81 87 ILE A C 1
ATOM 666 O O . ILE A 1 87 ? 16.611 10.255 -13.763 1.00 65.81 87 ILE A O 1
ATOM 670 N N . ASP A 1 88 ? 15.890 11.281 -11.899 1.00 68.12 88 ASP A N 1
ATOM 671 C CA . ASP A 1 88 ? 17.189 11.851 -11.554 1.00 68.12 88 ASP A CA 1
ATOM 672 C C . ASP A 1 88 ? 18.033 10.768 -10.857 1.00 68.12 88 ASP A C 1
ATOM 674 O O . ASP A 1 88 ? 17.666 10.317 -9.762 1.00 68.12 88 ASP A O 1
ATOM 678 N N . PRO A 1 89 ? 19.149 10.316 -11.462 1.00 65.44 89 PRO A N 1
ATOM 679 C CA . PRO A 1 89 ? 19.985 9.270 -10.885 1.00 65.44 89 PRO A CA 1
ATOM 680 C C . PRO A 1 89 ? 20.741 9.727 -9.628 1.00 65.44 89 PRO A C 1
ATOM 682 O O . PRO A 1 89 ? 21.275 8.878 -8.917 1.00 65.44 89 PRO A O 1
ATOM 685 N N . THR A 1 90 ? 20.811 11.035 -9.354 1.00 72.62 90 THR A N 1
ATOM 686 C CA . THR A 1 90 ? 21.510 11.594 -8.182 1.00 72.62 90 THR A CA 1
ATOM 687 C C . THR A 1 90 ? 20.676 11.547 -6.903 1.00 72.62 90 THR A C 1
ATOM 689 O O . THR A 1 90 ? 21.234 11.549 -5.807 1.00 72.62 90 THR A O 1
ATOM 692 N N . VAL A 1 91 ? 19.353 11.452 -7.037 1.00 78.81 91 VAL A N 1
ATOM 693 C CA . VAL A 1 91 ? 18.423 11.278 -5.916 1.00 78.81 91 VAL A CA 1
ATOM 694 C C . VAL A 1 91 ? 18.498 9.828 -5.424 1.00 78.81 91 VAL A C 1
ATOM 696 O O . VAL A 1 91 ? 18.733 8.910 -6.215 1.00 78.81 91 VAL A O 1
ATOM 699 N N . SER A 1 92 ? 18.337 9.573 -4.124 1.00 87.25 92 SER A N 1
ATOM 700 C CA . SER A 1 92 ? 18.352 8.190 -3.631 1.00 87.25 92 SER A CA 1
ATOM 701 C C . SER A 1 92 ? 17.113 7.419 -4.125 1.00 87.25 92 SER A C 1
ATOM 703 O O . SER A 1 92 ? 16.089 8.035 -4.432 1.00 87.25 92 SER A O 1
ATOM 705 N N . PRO A 1 93 ? 17.157 6.076 -4.233 1.00 87.50 93 PRO A N 1
ATOM 706 C CA . PRO A 1 93 ? 15.958 5.297 -4.542 1.00 87.50 93 PRO A CA 1
ATOM 707 C C . PRO A 1 93 ? 14.794 5.617 -3.599 1.00 87.50 93 PRO A C 1
ATOM 709 O O . PRO A 1 93 ? 13.682 5.836 -4.067 1.00 87.50 93 PRO A O 1
ATOM 712 N N . ASP A 1 94 ? 15.065 5.705 -2.296 1.00 89.94 94 ASP A N 1
ATOM 713 C CA . ASP A 1 94 ? 14.053 5.957 -1.266 1.00 89.94 94 ASP A CA 1
ATOM 714 C C . ASP A 1 94 ? 13.397 7.324 -1.422 1.00 89.94 94 ASP A C 1
ATOM 716 O O . ASP A 1 94 ? 12.173 7.408 -1.387 1.00 89.94 94 ASP A O 1
ATOM 720 N N . ASP A 1 95 ? 14.182 8.365 -1.696 1.00 89.12 95 ASP A N 1
ATOM 721 C CA . ASP A 1 95 ? 13.646 9.709 -1.923 1.00 89.12 95 ASP A CA 1
ATOM 722 C C . ASP A 1 95 ? 12.805 9.777 -3.204 1.00 89.12 95 ASP A C 1
ATOM 724 O O . ASP A 1 95 ? 11.807 10.492 -3.251 1.00 89.12 95 ASP A O 1
ATOM 728 N N . ARG A 1 96 ? 13.162 9.011 -4.245 1.00 89.56 96 ARG A N 1
ATOM 729 C CA . ARG A 1 96 ? 12.340 8.922 -5.462 1.00 89.56 96 ARG A CA 1
ATOM 730 C C . ARG A 1 96 ? 11.017 8.210 -5.214 1.00 89.56 96 ARG A C 1
ATOM 732 O O . ARG A 1 96 ? 9.998 8.660 -5.728 1.00 89.56 96 ARG A O 1
ATOM 739 N N . MET A 1 97 ? 11.033 7.122 -4.445 1.00 92.44 97 MET A N 1
ATOM 740 C CA . MET A 1 97 ? 9.807 6.424 -4.058 1.00 92.44 97 MET A CA 1
ATOM 741 C C . MET A 1 97 ? 8.920 7.325 -3.190 1.00 92.44 97 MET A C 1
ATOM 743 O O . MET A 1 97 ? 7.725 7.439 -3.435 1.00 92.44 97 MET A O 1
ATOM 747 N N . ALA A 1 98 ? 9.514 8.049 -2.239 1.00 91.62 98 ALA A N 1
ATOM 748 C CA . ALA A 1 98 ? 8.798 9.028 -1.427 1.00 91.62 98 ALA A CA 1
ATOM 749 C C . ALA A 1 98 ? 8.205 10.169 -2.274 1.00 91.62 98 ALA A C 1
ATOM 751 O O . ALA A 1 98 ? 7.062 10.561 -2.055 1.00 91.62 98 ALA A O 1
ATOM 752 N N . ALA A 1 99 ? 8.947 10.682 -3.262 1.00 90.38 99 ALA A N 1
ATOM 753 C CA . ALA A 1 99 ? 8.450 11.705 -4.182 1.00 90.38 99 ALA A CA 1
ATOM 754 C C . ALA A 1 99 ? 7.279 11.194 -5.034 1.00 90.38 99 ALA A C 1
ATOM 756 O O . ALA A 1 99 ? 6.283 11.898 -5.169 1.00 90.38 99 ALA A O 1
ATOM 757 N N . PHE A 1 100 ? 7.363 9.958 -5.542 1.00 93.44 100 PHE A N 1
ATOM 758 C CA . PHE A 1 100 ? 6.253 9.309 -6.241 1.00 93.44 100 PHE A CA 1
ATOM 759 C C . PHE A 1 100 ? 4.993 9.258 -5.372 1.00 93.44 100 PHE A C 1
ATOM 761 O O . PHE A 1 100 ? 3.936 9.691 -5.818 1.00 93.44 100 PHE A O 1
ATOM 768 N N . TRP A 1 101 ? 5.111 8.808 -4.121 1.00 95.00 101 TRP A N 1
ATOM 769 C CA . TRP A 1 101 ? 3.969 8.741 -3.206 1.00 95.00 101 TRP A CA 1
ATOM 770 C C . TRP A 1 101 ? 3.425 10.116 -2.803 1.00 95.00 101 TRP A C 1
ATOM 772 O O . TRP A 1 101 ? 2.226 10.258 -2.588 1.00 95.00 101 TRP A O 1
ATOM 782 N N . CYS A 1 102 ? 4.275 11.143 -2.736 1.00 93.25 102 CYS A N 1
ATOM 783 C CA . CYS A 1 102 ? 3.857 12.524 -2.475 1.00 93.25 102 CYS A CA 1
ATOM 784 C C . CYS A 1 102 ? 3.017 13.112 -3.626 1.00 93.25 102 CYS A C 1
ATOM 786 O O . CYS A 1 102 ? 2.125 13.924 -3.391 1.00 93.25 102 CYS A O 1
ATOM 788 N N . GLU A 1 103 ? 3.307 12.700 -4.863 1.00 90.31 103 GLU A N 1
ATOM 789 C CA . GLU A 1 103 ? 2.647 13.165 -6.091 1.00 90.31 103 GLU A CA 1
ATOM 790 C C . GLU A 1 103 ? 1.579 12.188 -6.619 1.00 90.31 103 GLU A C 1
ATOM 792 O O . GLU A 1 103 ? 1.055 12.397 -7.713 1.00 90.31 103 GLU A O 1
ATOM 797 N N . ALA A 1 104 ? 1.278 11.120 -5.876 1.00 90.88 104 ALA A N 1
ATOM 798 C CA . ALA A 1 104 ? 0.350 10.074 -6.287 1.00 90.88 104 ALA A CA 1
ATOM 799 C C . ALA A 1 104 ? -1.046 10.639 -6.613 1.00 90.88 104 ALA A C 1
ATOM 801 O O . ALA A 1 104 ? -1.629 11.387 -5.827 1.00 90.88 104 ALA A O 1
ATOM 802 N N . ASP A 1 105 ? -1.574 10.258 -7.778 1.00 87.50 105 ASP A N 1
ATOM 803 C CA . ASP A 1 105 ? -2.829 10.754 -8.347 1.00 87.50 105 ASP A CA 1
ATOM 804 C C . ASP A 1 105 ? -3.542 9.609 -9.081 1.00 87.50 105 ASP A C 1
ATOM 806 O O . ASP A 1 105 ? -3.107 9.159 -10.146 1.00 87.50 105 ASP A O 1
ATOM 810 N N . ASP A 1 106 ? -4.643 9.132 -8.502 1.00 89.25 106 ASP A N 1
ATOM 811 C CA . ASP A 1 106 ? -5.419 7.989 -8.991 1.00 89.25 106 ASP A CA 1
ATOM 812 C C . ASP A 1 106 ? -6.217 8.288 -10.274 1.00 89.25 106 ASP A C 1
ATOM 814 O O . ASP A 1 106 ? -6.810 7.381 -10.862 1.00 89.25 106 ASP A O 1
ATOM 818 N N . THR A 1 107 ? -6.198 9.531 -10.770 1.00 89.69 107 THR A N 1
ATOM 819 C CA . THR A 1 107 ? -6.883 9.905 -12.017 1.00 89.69 107 THR A CA 1
ATOM 820 C C . THR A 1 107 ? -6.193 9.378 -13.281 1.00 89.69 107 THR A C 1
ATOM 822 O O . THR A 1 107 ? -6.836 9.298 -14.332 1.00 89.69 107 THR A O 1
ATOM 825 N N . ASP A 1 108 ? -4.924 8.953 -13.189 1.00 83.75 108 ASP A N 1
ATOM 826 C CA . ASP A 1 108 ? -4.191 8.269 -14.267 1.00 83.75 108 ASP A CA 1
ATOM 827 C C . ASP A 1 108 ? -3.513 6.967 -13.769 1.00 83.75 108 ASP A C 1
ATOM 829 O O . ASP A 1 108 ? -2.286 6.897 -13.607 1.00 83.75 108 ASP A O 1
ATOM 833 N N . PRO A 1 109 ? -4.297 5.889 -13.549 1.00 85.06 109 PRO A N 1
ATOM 834 C CA . PRO A 1 109 ? -3.791 4.621 -13.016 1.00 85.06 109 PRO A CA 1
ATOM 835 C C . PRO A 1 109 ? -2.714 3.973 -13.887 1.00 85.06 109 PRO A C 1
ATOM 837 O O . PRO A 1 109 ? -1.797 3.319 -13.386 1.00 85.06 109 PRO A O 1
ATOM 840 N N . LEU A 1 110 ? -2.825 4.127 -15.211 1.00 80.06 110 LEU A N 1
ATOM 841 C CA . LEU A 1 110 ? -1.855 3.564 -16.143 1.00 80.06 110 LEU A CA 1
ATOM 842 C C . LEU A 1 110 ? -0.500 4.244 -15.956 1.00 80.06 110 LEU A C 1
ATOM 844 O O . LEU A 1 110 ? 0.506 3.556 -15.784 1.00 80.06 110 LEU A O 1
ATOM 848 N N . ARG A 1 111 ? -0.471 5.582 -15.920 1.00 81.56 111 ARG A N 1
ATOM 849 C CA . ARG A 1 111 ? 0.760 6.331 -15.661 1.00 81.56 111 ARG A CA 1
ATOM 850 C C . ARG A 1 111 ? 1.401 5.933 -14.335 1.00 81.56 111 ARG A C 1
ATOM 852 O O . ARG A 1 111 ? 2.616 5.738 -14.307 1.00 81.56 111 ARG A O 1
ATOM 859 N N . MET A 1 112 ? 0.626 5.795 -13.260 1.00 87.62 112 MET A N 1
ATOM 860 C CA . MET A 1 112 ? 1.190 5.432 -11.957 1.00 87.62 112 MET A CA 1
ATOM 861 C C . MET A 1 112 ? 1.847 4.048 -11.969 1.00 87.62 112 MET A C 1
ATOM 863 O O . MET A 1 112 ? 2.977 3.911 -11.499 1.00 87.62 112 MET A O 1
ATOM 867 N N . ARG A 1 113 ? 1.198 3.041 -12.577 1.00 86.56 113 ARG A N 1
ATOM 868 C CA . ARG A 1 113 ? 1.796 1.704 -12.768 1.00 86.56 113 ARG A CA 1
ATOM 869 C C . ARG A 1 113 ? 3.085 1.770 -13.575 1.00 86.56 113 ARG A C 1
ATOM 871 O O . ARG A 1 113 ? 4.071 1.132 -13.210 1.00 86.56 113 ARG A O 1
ATOM 878 N N . ILE A 1 114 ? 3.114 2.605 -14.614 1.00 79.00 114 ILE A N 1
ATOM 879 C CA . ILE A 1 114 ? 4.319 2.816 -15.419 1.00 79.00 114 ILE A CA 1
ATOM 880 C C . ILE A 1 114 ? 5.463 3.397 -14.587 1.00 79.00 114 ILE A C 1
ATOM 882 O O . ILE A 1 114 ? 6.590 2.900 -14.644 1.00 79.00 114 ILE A O 1
ATOM 886 N N . GLN A 1 115 ? 5.185 4.444 -13.815 1.00 83.69 115 GLN A N 1
ATOM 887 C CA . GLN A 1 115 ? 6.191 5.118 -12.998 1.00 83.69 115 GLN A CA 1
ATOM 888 C C . GLN A 1 115 ? 6.709 4.219 -11.868 1.00 83.69 115 GLN A C 1
ATOM 890 O O . GLN A 1 115 ? 7.922 4.150 -11.664 1.00 83.69 115 GLN A O 1
ATOM 895 N N . MET A 1 116 ? 5.820 3.489 -11.187 1.00 90.44 116 MET A N 1
ATOM 896 C CA . MET A 1 116 ? 6.190 2.524 -10.149 1.00 90.44 116 MET A CA 1
ATOM 897 C C . MET A 1 116 ? 7.128 1.448 -10.701 1.00 90.44 116 MET A C 1
ATOM 899 O O . MET A 1 116 ? 8.193 1.201 -10.138 1.00 90.44 116 MET A O 1
ATOM 903 N N . ASP A 1 117 ? 6.802 0.862 -11.851 1.00 84.31 117 ASP A N 1
ATOM 904 C CA . ASP A 1 117 ? 7.617 -0.201 -12.441 1.00 84.31 117 ASP A CA 1
ATOM 905 C C . ASP A 1 117 ? 9.014 0.265 -12.838 1.00 84.31 117 ASP A C 1
ATOM 907 O O . ASP A 1 117 ? 9.986 -0.470 -12.642 1.00 84.31 117 ASP A O 1
ATOM 911 N N . GLN A 1 118 ? 9.136 1.501 -13.326 1.00 80.81 118 GLN A N 1
ATOM 912 C CA . GLN A 1 118 ? 10.437 2.112 -13.595 1.00 80.81 118 GLN A CA 1
ATOM 913 C C . GLN A 1 118 ? 11.245 2.306 -12.304 1.00 80.81 118 GLN A C 1
ATOM 915 O O . GLN A 1 118 ? 12.440 1.997 -12.270 1.00 80.81 118 GLN A O 1
ATOM 920 N N . LEU A 1 119 ? 10.608 2.789 -11.230 1.00 86.44 119 LEU A N 1
ATOM 921 C CA . LEU A 1 119 ? 11.263 2.978 -9.933 1.00 86.44 119 LEU A CA 1
ATOM 922 C C . LEU A 1 119 ? 11.762 1.650 -9.357 1.00 86.44 119 LEU A C 1
ATOM 924 O O . LEU A 1 119 ? 12.930 1.552 -8.977 1.00 86.44 119 LEU A O 1
ATOM 928 N N . LEU A 1 120 ? 10.913 0.621 -9.359 1.00 87.88 120 LEU A N 1
ATOM 929 C CA . LEU A 1 120 ? 11.253 -0.722 -8.884 1.00 87.88 120 LEU A CA 1
ATOM 930 C C . LEU A 1 120 ? 12.320 -1.400 -9.746 1.00 87.88 120 LEU A C 1
ATOM 932 O O . LEU A 1 120 ? 13.128 -2.192 -9.254 1.00 87.88 120 LEU A O 1
ATOM 936 N N . PHE A 1 121 ? 12.355 -1.094 -11.041 1.00 80.44 121 PHE A N 1
ATOM 937 C CA . PHE A 1 121 ? 13.357 -1.656 -11.931 1.00 80.44 121 PHE A CA 1
ATOM 938 C C . PHE A 1 121 ? 14.751 -1.104 -11.659 1.00 80.44 121 PHE A C 1
ATOM 940 O O . PHE A 1 121 ? 15.705 -1.877 -11.576 1.00 80.44 121 PHE A O 1
ATOM 947 N N . ILE A 1 122 ? 14.865 0.213 -11.506 1.00 74.94 122 ILE A N 1
ATOM 948 C CA . ILE A 1 122 ? 16.154 0.895 -11.339 1.00 74.94 122 ILE A CA 1
ATOM 949 C C . ILE A 1 122 ? 16.671 0.755 -9.909 1.00 74.94 122 ILE A C 1
ATOM 951 O O . ILE A 1 122 ? 17.882 0.721 -9.687 1.00 74.94 122 ILE A O 1
ATOM 955 N N . ALA A 1 123 ? 15.771 0.692 -8.930 1.00 78.50 123 ALA A N 1
ATOM 956 C CA . ALA A 1 123 ? 16.154 0.506 -7.545 1.00 78.50 123 ALA A CA 1
ATOM 957 C C . ALA A 1 123 ? 16.660 -0.923 -7.288 1.00 78.50 123 ALA A C 1
ATOM 959 O O . ALA A 1 123 ? 16.104 -1.911 -7.766 1.00 78.50 123 ALA A O 1
ATOM 960 N N . ALA A 1 124 ? 17.702 -1.031 -6.463 1.00 78.00 124 ALA A N 1
ATOM 961 C CA . ALA A 1 124 ? 18.171 -2.296 -5.901 1.00 78.00 124 ALA A CA 1
ATOM 962 C C . ALA A 1 124 ? 17.404 -2.628 -4.606 1.00 78.00 124 ALA A C 1
ATOM 964 O O . ALA A 1 124 ? 18.010 -2.855 -3.559 1.00 78.00 124 ALA A O 1
ATOM 965 N N . TYR A 1 125 ? 16.070 -2.572 -4.651 1.00 86.12 125 TYR A N 1
ATOM 966 C CA . TYR A 1 125 ? 15.241 -2.991 -3.521 1.00 86.12 125 TYR A CA 1
ATOM 967 C C . TYR A 1 125 ? 15.301 -4.502 -3.323 1.00 86.12 125 TYR A C 1
ATOM 969 O O . TYR A 1 125 ? 15.557 -5.249 -4.266 1.00 86.12 125 TYR A O 1
ATOM 977 N N . SER A 1 126 ? 15.044 -4.950 -2.091 1.00 90.19 126 SER A N 1
ATOM 978 C CA . SER A 1 126 ? 14.730 -6.357 -1.854 1.00 90.19 126 SER A CA 1
ATOM 979 C C . SER A 1 126 ? 13.437 -6.728 -2.580 1.00 90.19 126 SER A C 1
ATOM 981 O O . SER A 1 126 ? 12.556 -5.881 -2.758 1.00 90.19 126 SER A O 1
ATOM 983 N N . ASP A 1 127 ? 13.298 -8.003 -2.944 1.00 90.88 127 ASP A N 1
ATOM 984 C CA . ASP A 1 127 ? 12.086 -8.503 -3.598 1.00 90.88 127 ASP A CA 1
ATOM 985 C C . ASP A 1 127 ? 10.841 -8.209 -2.749 1.00 90.88 127 ASP A C 1
ATOM 987 O O . ASP A 1 127 ? 9.860 -7.674 -3.256 1.00 90.88 127 ASP A O 1
ATOM 991 N N . ALA A 1 128 ? 10.916 -8.443 -1.433 1.00 96.50 128 ALA A N 1
ATOM 992 C CA . ALA A 1 128 ? 9.830 -8.151 -0.497 1.00 96.50 128 ALA A CA 1
ATOM 993 C C . ALA A 1 128 ? 9.382 -6.684 -0.555 1.00 96.50 128 ALA A C 1
ATOM 995 O O . ALA A 1 128 ? 8.188 -6.403 -0.651 1.00 96.50 128 ALA A O 1
ATOM 996 N N . ARG A 1 129 ? 10.334 -5.740 -0.565 1.00 96.25 129 ARG A N 1
ATOM 997 C CA . ARG A 1 129 ? 10.011 -4.316 -0.668 1.00 96.25 129 ARG A CA 1
ATOM 998 C C . ARG A 1 129 ? 9.401 -3.976 -2.023 1.00 96.25 129 ARG A C 1
ATOM 1000 O O . ARG A 1 129 ? 8.417 -3.253 -2.060 1.00 96.25 129 ARG A O 1
ATOM 1007 N N . ALA A 1 130 ? 9.940 -4.501 -3.122 1.00 95.25 130 ALA A N 1
ATOM 1008 C CA . ALA A 1 130 ? 9.373 -4.246 -4.444 1.00 95.25 130 ALA A CA 1
ATOM 1009 C C . ALA A 1 130 ? 7.920 -4.741 -4.558 1.00 95.25 130 ALA A C 1
ATOM 1011 O O . ALA A 1 130 ? 7.075 -4.048 -5.125 1.00 95.25 130 ALA A O 1
ATOM 1012 N N . VAL A 1 131 ? 7.613 -5.903 -3.970 1.00 97.19 131 VAL A N 1
ATOM 1013 C CA . VAL A 1 131 ? 6.240 -6.423 -3.908 1.00 97.19 131 VAL A CA 1
ATOM 1014 C C . VAL A 1 131 ? 5.349 -5.544 -3.022 1.00 97.19 131 VAL A C 1
ATOM 1016 O O . VAL A 1 131 ? 4.218 -5.272 -3.411 1.00 97.19 131 VAL A O 1
ATOM 1019 N N . PHE A 1 132 ? 5.846 -5.049 -1.883 1.00 98.50 132 PHE A N 1
ATOM 1020 C CA . PHE A 1 132 ? 5.100 -4.139 -1.002 1.00 98.50 132 PHE A CA 1
ATOM 1021 C C . PHE A 1 132 ? 4.701 -2.824 -1.692 1.00 98.50 132 PHE A C 1
ATOM 1023 O O . PHE A 1 132 ? 3.551 -2.399 -1.592 1.00 98.50 132 PHE A O 1
ATOM 1030 N N . GLU A 1 133 ? 5.624 -2.186 -2.415 1.00 97.94 133 GLU A N 1
ATOM 1031 C CA . GLU A 1 133 ? 5.332 -0.927 -3.120 1.00 97.94 133 GLU A CA 1
ATOM 1032 C C . GLU A 1 133 ? 4.296 -1.159 -4.235 1.00 97.94 133 GLU A C 1
ATOM 1034 O O . GLU A 1 133 ? 3.395 -0.346 -4.433 1.00 97.94 133 GLU A O 1
ATOM 1039 N N . ARG A 1 134 ? 4.362 -2.312 -4.921 1.00 97.69 134 ARG A N 1
ATOM 1040 C CA . ARG A 1 134 ? 3.345 -2.707 -5.906 1.00 97.69 134 ARG A CA 1
ATOM 1041 C C . ARG A 1 134 ? 1.992 -2.995 -5.252 1.00 97.69 134 ARG A C 1
ATOM 1043 O O . ARG A 1 134 ? 0.980 -2.567 -5.790 1.00 97.69 134 ARG A O 1
ATOM 1050 N N . ALA A 1 135 ? 1.967 -3.673 -4.103 1.00 98.44 135 ALA A N 1
ATOM 1051 C CA . ALA A 1 135 ? 0.740 -3.899 -3.336 1.00 98.44 135 ALA A CA 1
ATOM 1052 C C . ALA A 1 135 ? 0.068 -2.570 -2.967 1.00 98.44 135 ALA A C 1
ATOM 1054 O O . ALA A 1 135 ? -1.117 -2.380 -3.221 1.00 98.44 135 ALA A O 1
ATOM 1055 N N . SER A 1 136 ? 0.870 -1.630 -2.463 1.00 98.50 136 SER A N 1
ATOM 1056 C CA . SER A 1 136 ? 0.426 -0.284 -2.095 1.00 98.50 136 SER A CA 1
ATOM 1057 C C . SER A 1 136 ? -0.107 0.501 -3.279 1.00 98.50 136 SER A C 1
ATOM 1059 O O . SER A 1 136 ? -1.033 1.290 -3.119 1.00 98.50 136 SER A O 1
ATOM 1061 N N . LEU A 1 137 ? 0.438 0.279 -4.477 1.00 98.31 137 LEU A N 1
ATOM 1062 C CA . LEU A 1 137 ? -0.077 0.919 -5.677 1.00 98.31 137 LEU A CA 1
ATOM 1063 C C . LEU A 1 137 ? -1.462 0.399 -6.044 1.00 98.31 137 LEU A C 1
ATOM 1065 O O . LEU A 1 137 ? -2.347 1.201 -6.316 1.00 98.31 137 LEU A O 1
ATOM 1069 N N . GLU A 1 138 ? -1.649 -0.919 -6.068 1.00 97.62 138 GLU A N 1
ATOM 1070 C CA . GLU A 1 138 ? -2.953 -1.482 -6.423 1.00 97.62 138 GLU A CA 1
ATOM 1071 C C . GLU A 1 138 ? -4.017 -1.119 -5.375 1.00 97.62 138 GLU A C 1
ATOM 1073 O O . GLU A 1 138 ? -5.126 -0.752 -5.753 1.00 97.62 138 GLU A O 1
ATOM 1078 N N . ASP A 1 139 ? -3.663 -1.098 -4.082 1.00 98.06 139 ASP A N 1
ATOM 1079 C CA . ASP A 1 139 ? -4.548 -0.630 -3.002 1.00 98.06 139 ASP A CA 1
ATOM 1080 C C . ASP A 1 139 ? -4.932 0.845 -3.190 1.00 98.06 139 ASP A C 1
ATOM 1082 O O . ASP A 1 139 ? -6.110 1.195 -3.181 1.00 98.06 139 ASP A O 1
ATOM 1086 N N . PHE A 1 140 ? -3.946 1.709 -3.456 1.00 97.88 140 PHE A N 1
ATOM 1087 C CA . PHE A 1 140 ? -4.178 3.130 -3.724 1.00 97.88 140 PHE A CA 1
ATOM 1088 C C . PHE A 1 140 ? -5.082 3.367 -4.944 1.00 97.88 140 PHE A C 1
ATOM 1090 O O . PHE A 1 140 ? -5.898 4.285 -4.937 1.00 97.88 140 PHE A O 1
ATOM 1097 N N . LEU A 1 141 ? -4.965 2.530 -5.978 1.00 96.75 141 LEU A N 1
ATOM 1098 C CA . LEU A 1 141 ? -5.792 2.590 -7.187 1.00 96.75 141 LEU A CA 1
ATOM 1099 C C . LEU A 1 141 ? -7.172 1.922 -7.023 1.00 96.75 141 LEU A C 1
ATOM 1101 O O . LEU A 1 141 ? -7.924 1.846 -7.999 1.00 96.75 141 LEU A O 1
ATOM 1105 N N . GLY A 1 142 ? -7.512 1.446 -5.819 1.00 96.38 142 GLY A N 1
ATOM 1106 C CA . GLY A 1 142 ? -8.798 0.816 -5.514 1.00 96.38 142 GLY A CA 1
ATOM 1107 C C . GLY A 1 142 ? -8.957 -0.597 -6.082 1.00 96.38 142 GLY A C 1
ATOM 1108 O O . GLY A 1 142 ? -10.079 -1.025 -6.345 1.00 96.38 142 GLY A O 1
ATOM 1109 N N . ASP A 1 143 ? -7.850 -1.304 -6.329 1.00 96.94 143 ASP A N 1
ATOM 1110 C CA . ASP A 1 143 ? -7.839 -2.730 -6.668 1.00 96.94 143 ASP A CA 1
ATOM 1111 C C . ASP A 1 143 ? -7.304 -3.550 -5.484 1.00 96.94 143 ASP A C 1
ATOM 1113 O O . ASP A 1 143 ? -6.238 -4.174 -5.519 1.00 96.94 143 ASP A O 1
ATOM 1117 N N . GLU A 1 144 ? -8.073 -3.562 -4.394 1.00 97.94 144 GLU A N 1
ATOM 1118 C CA . GLU A 1 144 ? -7.710 -4.280 -3.171 1.00 97.94 144 GLU A CA 1
ATOM 1119 C C . GLU A 1 144 ? -7.604 -5.792 -3.405 1.00 97.94 144 GLU A C 1
ATOM 1121 O O . GLU A 1 144 ? -6.825 -6.481 -2.745 1.00 97.94 144 GLU A O 1
ATOM 1126 N N . SER A 1 145 ? -8.357 -6.319 -4.375 1.00 97.44 145 SER A N 1
ATOM 1127 C CA . SER A 1 145 ? -8.300 -7.737 -4.745 1.00 97.44 145 SER A CA 1
ATOM 1128 C C . SER A 1 145 ? -6.940 -8.116 -5.334 1.00 97.44 145 SER A C 1
ATOM 1130 O O . SER A 1 145 ? -6.438 -9.203 -5.037 1.00 97.44 145 SER A O 1
ATOM 1132 N N . ALA A 1 146 ? -6.327 -7.230 -6.127 1.00 95.00 146 ALA A N 1
ATOM 1133 C CA . ALA A 1 146 ? -4.955 -7.394 -6.597 1.00 95.00 146 ALA A CA 1
ATOM 1134 C C . ALA A 1 146 ? -3.914 -7.085 -5.505 1.00 95.00 146 ALA A C 1
ATOM 1136 O O . ALA A 1 146 ? -2.878 -7.752 -5.444 1.00 95.00 146 ALA A O 1
ATOM 1137 N N . ALA A 1 147 ? -4.187 -6.121 -4.621 1.00 98.44 147 ALA A N 1
ATOM 1138 C CA . ALA A 1 147 ? -3.260 -5.706 -3.568 1.00 98.44 147 ALA A CA 1
ATOM 1139 C C . ALA A 1 147 ? -3.040 -6.773 -2.483 1.00 98.44 147 ALA A C 1
ATOM 1141 O O . ALA A 1 147 ? -1.901 -7.037 -2.093 1.00 98.44 147 ALA A O 1
ATOM 1142 N N . VAL A 1 148 ? -4.113 -7.418 -2.006 1.00 98.75 148 VAL A N 1
ATOM 1143 C CA . VAL A 1 148 ? -4.076 -8.399 -0.903 1.00 98.75 148 VAL A CA 1
ATOM 1144 C C . VAL A 1 148 ? -3.012 -9.496 -1.086 1.00 98.75 148 VAL A C 1
ATOM 1146 O O . VAL A 1 148 ? -2.166 -9.632 -0.197 1.00 98.75 148 VAL A O 1
ATOM 1149 N N . PRO A 1 149 ? -2.972 -10.259 -2.200 1.00 98.56 149 PRO A N 1
ATOM 1150 C CA . PRO A 1 149 ? -1.961 -11.306 -2.366 1.00 98.56 149 PRO A CA 1
ATOM 1151 C C . PRO A 1 149 ? -0.531 -10.749 -2.445 1.00 98.56 149 PRO A C 1
ATOM 1153 O O . PRO A 1 149 ? 0.415 -11.423 -2.038 1.00 98.56 149 PRO A O 1
ATOM 1156 N N . LEU A 1 150 ? -0.351 -9.518 -2.937 1.00 98.50 150 LEU A N 1
ATOM 1157 C CA . LEU A 1 150 ? 0.958 -8.866 -2.975 1.00 98.50 150 LEU A CA 1
ATOM 1158 C C . LEU A 1 150 ? 1.410 -8.465 -1.566 1.00 98.50 150 LEU A C 1
ATOM 1160 O O . LEU A 1 150 ? 2.552 -8.729 -1.190 1.00 98.50 150 LEU A O 1
ATOM 1164 N N . TYR A 1 151 ? 0.519 -7.909 -0.743 1.00 98.75 151 TYR A N 1
ATOM 1165 C CA . TYR A 1 151 ? 0.830 -7.630 0.657 1.00 98.75 151 TYR A CA 1
ATOM 1166 C C . TYR A 1 151 ? 1.215 -8.899 1.423 1.00 98.75 151 TYR A C 1
ATOM 1168 O O . TYR A 1 151 ? 2.275 -8.927 2.052 1.00 98.75 151 TYR A O 1
ATOM 1176 N N . GLU A 1 152 ? 0.418 -9.966 1.315 1.00 98.56 152 GLU A N 1
ATOM 1177 C CA . GLU A 1 152 ? 0.709 -11.268 1.936 1.00 98.56 152 GLU A CA 1
ATOM 1178 C C . GLU A 1 152 ? 2.087 -11.814 1.494 1.00 98.56 152 GLU A C 1
ATOM 1180 O O . GLU A 1 152 ? 2.886 -12.270 2.325 1.00 98.56 152 GLU A O 1
ATOM 1185 N N . ALA A 1 153 ? 2.413 -11.705 0.200 1.00 98.31 153 ALA A N 1
ATOM 1186 C CA . ALA A 1 153 ? 3.708 -12.115 -0.343 1.00 98.31 153 ALA A CA 1
ATOM 1187 C C . ALA A 1 153 ? 4.873 -11.246 0.166 1.00 98.31 153 ALA A C 1
ATOM 1189 O O . ALA A 1 153 ? 5.915 -11.783 0.545 1.00 98.31 153 ALA A O 1
ATOM 1190 N N . SER A 1 154 ? 4.704 -9.921 0.224 1.00 98.44 154 SER A N 1
ATOM 1191 C CA . SER A 1 154 ? 5.736 -9.006 0.732 1.00 98.44 154 SER A CA 1
ATOM 1192 C C . SER A 1 154 ? 6.061 -9.251 2.208 1.00 98.44 154 SER A C 1
ATOM 1194 O O . SER A 1 154 ? 7.235 -9.324 2.569 1.00 98.44 154 SER A O 1
ATOM 1196 N N . LEU A 1 155 ? 5.038 -9.477 3.040 1.00 98.31 155 LEU A N 1
ATOM 1197 C CA . LEU A 1 155 ? 5.193 -9.821 4.455 1.00 98.31 155 LEU A CA 1
ATOM 1198 C C . LEU A 1 155 ? 5.935 -11.151 4.624 1.00 98.31 155 LEU A C 1
ATOM 1200 O O . LEU A 1 155 ? 6.858 -11.248 5.429 1.00 98.31 155 LEU A O 1
ATOM 1204 N N . THR A 1 156 ? 5.585 -12.153 3.813 1.00 97.81 156 THR A N 1
ATOM 1205 C CA . THR A 1 156 ? 6.271 -13.457 3.800 1.00 97.81 156 THR A CA 1
ATOM 1206 C C . THR A 1 156 ? 7.740 -13.328 3.383 1.00 97.81 156 THR A C 1
ATOM 1208 O O . THR A 1 156 ? 8.598 -14.033 3.914 1.00 97.81 156 THR A O 1
ATOM 1211 N N . GLY A 1 157 ? 8.046 -12.420 2.451 1.00 96.25 157 GLY A N 1
ATOM 1212 C CA . GLY A 1 157 ? 9.406 -12.152 1.979 1.00 96.25 157 GLY A CA 1
ATOM 1213 C C . GLY A 1 157 ? 10.300 -11.411 2.981 1.00 96.25 157 GLY A C 1
ATOM 1214 O O . GLY A 1 157 ? 11.514 -11.378 2.784 1.00 96.25 157 GLY A O 1
ATOM 1215 N N . GLY A 1 158 ? 9.726 -10.848 4.049 1.00 96.69 158 GLY A N 1
ATOM 1216 C CA . GLY A 1 158 ? 10.440 -10.108 5.089 1.00 96.69 158 GLY A CA 1
ATOM 1217 C C . GLY A 1 158 ? 10.667 -8.640 4.721 1.00 96.69 158 GLY A C 1
ATOM 1218 O O . GLY A 1 158 ? 11.529 -8.306 3.905 1.00 96.69 158 GLY A O 1
ATOM 1219 N N . LEU A 1 159 ? 9.911 -7.752 5.366 1.00 97.62 159 LEU A N 1
ATOM 1220 C CA . LEU A 1 159 ? 10.064 -6.301 5.257 1.00 97.62 159 LEU A CA 1
ATOM 1221 C C . LEU A 1 159 ? 10.916 -5.755 6.408 1.00 97.62 159 LEU A C 1
ATOM 1223 O O . LEU A 1 159 ? 11.080 -6.393 7.446 1.00 97.62 159 LEU A O 1
ATOM 1227 N N . ASP A 1 160 ? 11.464 -4.552 6.227 1.00 96.31 160 ASP A N 1
ATOM 1228 C CA . ASP A 1 160 ? 11.980 -3.796 7.367 1.00 96.31 160 ASP A CA 1
ATOM 1229 C C . ASP A 1 160 ? 10.834 -3.376 8.303 1.00 96.31 160 ASP A C 1
ATOM 1231 O O . ASP A 1 160 ? 9.666 -3.355 7.911 1.00 96.31 160 ASP A O 1
ATOM 1235 N N . THR A 1 161 ? 11.170 -3.051 9.553 1.00 95.94 161 THR A N 1
ATOM 1236 C CA . THR A 1 161 ? 10.180 -2.805 10.611 1.00 95.94 161 THR A CA 1
ATOM 1237 C C . THR A 1 161 ? 9.162 -1.732 10.241 1.00 95.94 161 THR A C 1
ATOM 1239 O O . THR A 1 161 ? 7.978 -1.907 10.521 1.00 95.94 161 THR A O 1
ATOM 1242 N N . ASP A 1 162 ? 9.591 -0.637 9.615 1.00 96.44 162 ASP A N 1
ATOM 1243 C CA . ASP A 1 162 ? 8.690 0.462 9.269 1.00 96.44 162 ASP A CA 1
ATOM 1244 C C . ASP A 1 162 ? 7.679 0.022 8.201 1.00 96.44 162 ASP A C 1
ATOM 1246 O O . ASP A 1 162 ? 6.466 0.161 8.383 1.00 96.44 162 ASP A O 1
ATOM 1250 N N . ARG A 1 163 ? 8.163 -0.638 7.142 1.00 97.62 163 ARG A N 1
ATOM 1251 C CA . ARG A 1 163 ? 7.301 -1.177 6.081 1.00 97.62 163 ARG A CA 1
ATOM 1252 C C . ARG A 1 163 ? 6.412 -2.329 6.528 1.00 97.62 163 ARG A C 1
ATOM 1254 O O . ARG A 1 163 ? 5.285 -2.405 6.056 1.00 97.62 163 ARG A O 1
ATOM 1261 N N . GLU A 1 164 ? 6.842 -3.195 7.447 1.00 98.50 164 GLU A N 1
ATOM 1262 C CA . GLU A 1 164 ? 5.958 -4.242 7.981 1.00 98.50 164 GLU A CA 1
ATOM 1263 C C . GLU A 1 164 ? 4.766 -3.641 8.748 1.00 98.50 164 GLU A C 1
ATOM 1265 O O . GLU A 1 164 ? 3.634 -4.103 8.583 1.00 98.50 164 GLU A O 1
ATOM 1270 N N . ASN A 1 165 ? 4.989 -2.573 9.530 1.00 98.62 165 ASN A N 1
ATOM 1271 C CA . ASN A 1 165 ? 3.900 -1.853 10.201 1.00 98.62 165 ASN A CA 1
ATOM 1272 C C . ASN A 1 165 ? 2.902 -1.279 9.177 1.00 98.62 165 ASN A C 1
ATOM 1274 O O . ASN A 1 165 ? 1.693 -1.461 9.330 1.00 98.62 165 ASN A O 1
ATOM 1278 N N . GLN A 1 166 ? 3.398 -0.632 8.116 1.00 98.44 166 GLN A N 1
ATOM 1279 C CA . GLN A 1 166 ? 2.556 -0.084 7.044 1.00 98.44 166 GLN A CA 1
ATOM 1280 C C . GLN A 1 166 ? 1.789 -1.185 6.303 1.00 98.44 166 GLN A C 1
ATOM 1282 O O . GLN A 1 166 ? 0.563 -1.121 6.218 1.00 98.44 166 GLN A O 1
ATOM 1287 N N . ALA A 1 167 ? 2.491 -2.228 5.850 1.00 98.69 167 ALA A N 1
ATOM 1288 C CA . ALA A 1 167 ? 1.932 -3.340 5.086 1.00 98.69 167 ALA A CA 1
ATOM 1289 C C . ALA A 1 167 ? 0.789 -4.036 5.821 1.00 98.69 167 ALA A C 1
ATOM 1291 O O . ALA A 1 167 ? -0.210 -4.383 5.205 1.00 98.69 167 ALA A O 1
ATOM 1292 N N . ARG A 1 168 ? 0.895 -4.218 7.142 1.00 98.75 168 ARG A N 1
ATOM 1293 C CA . ARG A 1 168 ? -0.172 -4.850 7.933 1.00 98.75 168 ARG A CA 1
ATOM 1294 C C . ARG A 1 168 ? -1.402 -3.967 8.086 1.00 98.75 168 ARG A C 1
ATOM 1296 O O . ARG A 1 168 ? -2.515 -4.480 8.023 1.00 98.75 168 ARG A O 1
ATOM 1303 N N . ILE A 1 169 ? -1.218 -2.660 8.279 1.00 98.69 169 ILE A N 1
ATOM 1304 C CA . ILE A 1 169 ? -2.342 -1.713 8.335 1.00 98.69 169 ILE A CA 1
ATOM 1305 C C . ILE A 1 169 ? -3.050 -1.649 6.983 1.00 98.69 169 ILE A C 1
ATOM 1307 O O . ILE A 1 169 ? -4.274 -1.768 6.933 1.00 98.69 169 ILE A O 1
ATOM 1311 N N . GLN A 1 170 ? -2.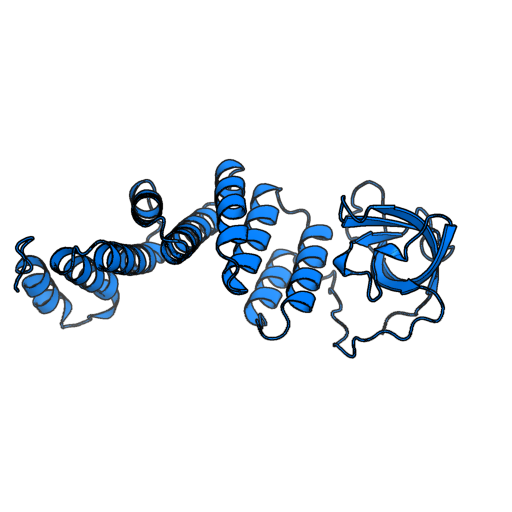284 -1.501 5.904 1.00 98.69 170 GLN A N 1
ATOM 1312 C CA . GLN A 1 170 ? -2.826 -1.425 4.552 1.00 98.69 170 GLN A CA 1
ATOM 1313 C C . GLN A 1 170 ? -3.512 -2.738 4.165 1.00 98.69 170 GLN A C 1
ATOM 1315 O O . GLN A 1 170 ? -4.689 -2.714 3.828 1.00 98.69 170 GLN A O 1
ATOM 1320 N N . LEU A 1 171 ? -2.867 -3.893 4.376 1.00 98.81 171 LEU A N 1
ATOM 1321 C CA . LEU A 1 171 ? -3.477 -5.208 4.156 1.00 98.81 171 LEU A CA 1
ATOM 1322 C C . LEU A 1 171 ? -4.789 -5.373 4.928 1.00 98.81 171 LEU A C 1
ATOM 1324 O O . LEU A 1 171 ? -5.764 -5.862 4.367 1.00 98.81 171 LEU A O 1
ATOM 1328 N N . ALA A 1 172 ? -4.849 -4.970 6.201 1.00 98.81 172 ALA A N 1
ATOM 1329 C CA . ALA A 1 172 ? -6.089 -5.043 6.970 1.00 98.81 172 ALA A CA 1
ATOM 1330 C C . ALA A 1 172 ? -7.192 -4.148 6.375 1.00 98.81 172 ALA A C 1
ATOM 1332 O O . ALA A 1 172 ? -8.353 -4.557 6.327 1.00 98.81 172 ALA A O 1
ATOM 1333 N N . SER A 1 173 ? -6.839 -2.957 5.883 1.00 98.50 173 SER A N 1
ATOM 1334 C CA . SER A 1 173 ? -7.767 -2.081 5.159 1.00 98.50 173 SER A CA 1
ATOM 1335 C C . SER A 1 173 ? -8.261 -2.725 3.857 1.00 98.50 173 SER A C 1
ATOM 1337 O O . SER A 1 173 ? -9.470 -2.796 3.630 1.00 98.50 173 SER A O 1
ATOM 1339 N N . SER A 1 174 ? -7.360 -3.282 3.045 1.00 98.69 174 SER A N 1
ATOM 1340 C CA . SER A 1 174 ? -7.716 -3.955 1.794 1.00 98.69 174 SER A CA 1
ATOM 1341 C C . SER A 1 174 ? -8.589 -5.193 2.045 1.00 98.69 174 SER A C 1
ATOM 1343 O O . SER A 1 174 ? -9.627 -5.370 1.407 1.00 98.69 174 SER A O 1
ATOM 1345 N N . LEU A 1 175 ? -8.235 -6.019 3.042 1.00 98.81 175 LEU A N 1
ATOM 1346 C CA . LEU A 1 175 ? -9.018 -7.184 3.482 1.00 98.81 175 LEU A CA 1
ATOM 1347 C C . LEU A 1 175 ? -10.429 -6.788 3.931 1.00 98.81 175 LEU A C 1
ATOM 1349 O O . LEU A 1 175 ? -11.394 -7.492 3.624 1.00 98.81 175 LEU A O 1
ATOM 1353 N N . ARG A 1 176 ? -10.560 -5.655 4.632 1.00 98.56 176 ARG A N 1
ATOM 1354 C CA . ARG A 1 176 ? -11.856 -5.096 5.025 1.00 98.56 176 ARG A CA 1
ATOM 1355 C C . ARG A 1 176 ? -12.702 -4.748 3.800 1.00 98.56 176 ARG A C 1
ATOM 1357 O O . ARG A 1 176 ? -13.865 -5.145 3.753 1.00 98.56 176 ARG A O 1
ATOM 1364 N N . ASN A 1 177 ? -12.126 -4.066 2.810 1.00 98.06 177 ASN A N 1
ATOM 1365 C CA . ASN A 1 177 ? -12.842 -3.652 1.598 1.00 98.06 177 ASN A CA 1
ATOM 1366 C C . ASN A 1 177 ? -13.307 -4.847 0.750 1.00 98.06 177 ASN A C 1
ATOM 1368 O O . ASN A 1 177 ? -14.419 -4.826 0.226 1.00 98.06 177 ASN A O 1
ATOM 1372 N N . VAL A 1 178 ? -12.528 -5.935 0.699 1.00 98.25 178 VAL A N 1
ATOM 1373 C CA . VAL A 1 178 ? -12.937 -7.184 0.019 1.00 98.25 178 VAL A CA 1
ATOM 1374 C C . VAL A 1 178 ? -13.824 -8.100 0.881 1.00 98.25 178 VAL A C 1
ATOM 1376 O O . VAL A 1 178 ? -14.151 -9.214 0.473 1.00 98.25 178 VAL A O 1
ATOM 1379 N N . GLY A 1 179 ? -14.223 -7.664 2.083 1.00 98.06 179 GLY A N 1
ATOM 1380 C CA . GLY A 1 179 ? -15.152 -8.384 2.963 1.00 98.06 179 GLY A CA 1
ATOM 1381 C C . GLY A 1 179 ? -14.538 -9.517 3.797 1.00 98.06 179 GLY A C 1
ATOM 1382 O O . GLY A 1 179 ? -15.265 -10.234 4.488 1.00 98.06 179 GLY A O 1
ATOM 1383 N N . ARG A 1 180 ? -13.209 -9.677 3.803 1.00 98.50 180 ARG A N 1
ATOM 1384 C CA . ARG A 1 180 ? -12.478 -10.655 4.635 1.00 98.50 180 ARG A CA 1
ATOM 1385 C C . ARG A 1 180 ? -12.246 -10.105 6.051 1.00 98.50 180 ARG A C 1
ATOM 1387 O O . ARG A 1 180 ? -11.117 -9.992 6.520 1.00 98.50 180 ARG A O 1
ATOM 1394 N N . LEU A 1 181 ? -13.331 -9.746 6.742 1.00 98.62 181 LEU A N 1
ATOM 1395 C CA . LEU A 1 181 ? -13.293 -8.974 7.995 1.00 98.62 181 LEU A CA 1
ATOM 1396 C C . LEU A 1 181 ? -12.541 -9.668 9.145 1.00 98.62 181 LEU A C 1
ATOM 1398 O O . LEU A 1 181 ? -11.806 -9.015 9.883 1.00 98.62 181 LEU A O 1
ATOM 1402 N N . HIS A 1 182 ? -12.708 -10.982 9.313 1.00 98.38 182 HIS A N 1
ATOM 1403 C CA . HIS A 1 182 ? -12.004 -11.718 10.370 1.00 98.38 182 HIS A CA 1
ATOM 1404 C C . HIS A 1 182 ? -10.493 -11.765 10.124 1.00 98.38 182 HIS A C 1
ATOM 1406 O O . HIS A 1 182 ? -9.726 -11.502 11.048 1.00 98.38 182 HIS A O 1
ATOM 1412 N N . ASP A 1 183 ? -10.081 -12.007 8.879 1.00 98.50 183 ASP A N 1
ATOM 1413 C CA . ASP A 1 183 ? -8.670 -11.992 8.483 1.00 98.50 183 ASP A CA 1
ATOM 1414 C C . ASP A 1 183 ? -8.071 -10.593 8.687 1.00 98.50 183 ASP A C 1
ATOM 1416 O O . ASP A 1 183 ? -6.987 -10.458 9.250 1.00 98.50 183 ASP A O 1
ATOM 1420 N N . ALA A 1 184 ? -8.811 -9.544 8.304 1.00 98.62 184 ALA A N 1
ATOM 1421 C CA . ALA A 1 184 ? -8.410 -8.154 8.509 1.00 98.62 184 ALA A CA 1
ATOM 1422 C C . ALA A 1 184 ? -8.128 -7.854 9.988 1.00 98.62 184 ALA A C 1
ATOM 1424 O O . ALA A 1 184 ? -7.098 -7.269 10.327 1.00 98.62 184 ALA A O 1
ATOM 1425 N N . LEU A 1 185 ? -9.030 -8.275 10.884 1.00 98.38 185 LEU A N 1
ATOM 1426 C CA . LEU A 1 185 ? -8.852 -8.070 12.320 1.00 98.38 185 LEU A CA 1
ATOM 1427 C C . LEU A 1 185 ? -7.660 -8.870 12.857 1.00 98.38 185 LEU A C 1
ATOM 1429 O O . LEU A 1 185 ? -6.889 -8.341 13.657 1.00 98.38 185 LEU A O 1
ATOM 1433 N N . GLN A 1 186 ? -7.493 -10.114 12.403 1.00 98.38 186 GLN A N 1
ATOM 1434 C CA . GLN A 1 186 ? -6.401 -10.981 12.833 1.00 98.38 186 GLN A CA 1
ATOM 1435 C C . GLN A 1 186 ? -5.028 -10.405 12.449 1.00 98.38 186 GLN A C 1
ATOM 1437 O O . GLN A 1 186 ? -4.132 -10.367 13.292 1.00 98.38 186 GLN A O 1
ATOM 1442 N N . VAL A 1 187 ? -4.873 -9.864 11.233 1.00 98.25 187 VAL A N 1
ATOM 1443 C CA . VAL A 1 187 ? -3.622 -9.215 10.785 1.00 98.25 187 VAL A CA 1
ATOM 1444 C C . VAL A 1 187 ? -3.170 -8.108 11.746 1.00 98.25 187 VAL A C 1
ATOM 1446 O O . VAL A 1 187 ? -1.970 -7.962 11.990 1.00 98.25 187 VAL A O 1
ATOM 1449 N N . LEU A 1 188 ? -4.117 -7.352 12.314 1.00 98.31 188 LEU A N 1
ATOM 1450 C CA . LEU A 1 188 ? -3.838 -6.281 13.276 1.00 98.31 188 LEU A CA 1
ATOM 1451 C C . LEU A 1 188 ? -3.584 -6.785 14.706 1.00 98.31 188 LEU A C 1
ATOM 1453 O O . LEU A 1 188 ? -2.995 -6.058 15.506 1.00 98.31 188 LEU A O 1
ATOM 1457 N N . GLN A 1 189 ? -4.057 -7.983 15.056 1.00 96.62 189 GLN A N 1
ATOM 1458 C CA . GLN A 1 189 ? -3.915 -8.565 16.396 1.00 96.62 189 GLN A CA 1
ATOM 1459 C C . GLN A 1 189 ? -2.644 -9.404 16.549 1.00 96.62 189 GLN A C 1
ATOM 1461 O O . GLN A 1 189 ? -2.053 -9.412 17.628 1.00 96.62 189 GLN A O 1
ATOM 1466 N N . ASP A 1 190 ? -2.212 -10.063 15.476 1.00 95.62 190 ASP A N 1
ATOM 1467 C CA . ASP A 1 190 ? -1.076 -10.993 15.480 1.00 95.62 190 ASP A CA 1
ATOM 1468 C C . ASP A 1 190 ? 0.290 -10.285 15.393 1.00 95.62 190 ASP A C 1
ATOM 1470 O O . ASP A 1 190 ? 1.329 -10.938 15.291 1.00 95.62 190 ASP A O 1
ATOM 1474 N N . PHE A 1 191 ? 0.311 -8.950 15.425 1.00 96.88 191 PHE A N 1
ATOM 1475 C CA . PHE A 1 191 ? 1.524 -8.156 15.268 1.00 96.88 191 PHE A CA 1
ATOM 1476 C C . PHE A 1 191 ? 1.659 -7.064 16.329 1.00 96.88 191 PHE A C 1
ATOM 1478 O O . PHE A 1 191 ? 0.711 -6.343 16.649 1.00 96.88 191 PHE A O 1
ATOM 1485 N N . GLU A 1 192 ? 2.876 -6.913 16.850 1.00 96.50 192 GLU A N 1
ATOM 1486 C CA . GLU A 1 192 ? 3.224 -5.841 17.775 1.00 96.50 192 GLU A CA 1
ATOM 1487 C C . GLU A 1 192 ? 3.645 -4.591 16.992 1.00 96.50 192 GLU A C 1
ATOM 1489 O O . GLU A 1 192 ? 4.753 -4.494 16.467 1.00 96.50 192 GLU A O 1
ATOM 1494 N N . PHE A 1 193 ? 2.733 -3.622 16.910 1.00 97.19 193 PHE A N 1
ATOM 1495 C CA . PHE A 1 193 ? 2.978 -2.361 16.216 1.00 97.19 193 PHE A CA 1
ATOM 1496 C C . PHE A 1 193 ? 3.893 -1.435 17.014 1.00 97.19 193 PHE A C 1
ATOM 1498 O O . PHE A 1 193 ? 3.774 -1.306 18.234 1.00 97.19 193 PHE A O 1
ATOM 1505 N N . SER A 1 194 ? 4.738 -0.697 16.296 1.00 95.94 194 SER A N 1
ATOM 1506 C CA . SER A 1 194 ? 5.470 0.429 16.877 1.00 95.94 194 SER A CA 1
ATOM 1507 C C . SER A 1 194 ? 4.503 1.535 17.315 1.00 95.94 194 SER A C 1
ATOM 1509 O O . SER A 1 194 ? 3.416 1.693 16.753 1.00 95.94 194 SER A O 1
ATOM 1511 N N . ASN A 1 195 ? 4.905 2.336 18.306 1.00 93.69 195 ASN A N 1
ATOM 1512 C CA . ASN A 1 195 ? 4.046 3.367 18.906 1.00 93.69 195 ASN A CA 1
ATOM 1513 C C . ASN A 1 195 ? 3.460 4.353 17.883 1.00 93.69 195 ASN A C 1
ATOM 1515 O O . ASN A 1 195 ? 2.308 4.761 18.030 1.00 93.69 195 ASN A O 1
ATOM 1519 N N . ASP A 1 196 ? 4.219 4.684 16.837 1.00 95.56 196 ASP A N 1
ATOM 1520 C CA . ASP A 1 196 ? 3.801 5.617 15.783 1.00 95.56 196 ASP A CA 1
ATOM 1521 C C . ASP A 1 196 ? 2.603 5.091 14.970 1.00 95.56 196 ASP A C 1
ATOM 1523 O O . ASP A 1 196 ? 1.793 5.873 14.474 1.00 95.56 196 ASP A O 1
ATOM 1527 N N . TYR A 1 197 ? 2.422 3.767 14.916 1.00 96.56 197 TYR A N 1
ATOM 1528 C CA . TYR A 1 197 ? 1.351 3.095 14.175 1.00 96.56 197 TYR A CA 1
ATOM 1529 C C . TYR A 1 197 ? 0.199 2.609 15.066 1.00 96.56 197 TYR A C 1
ATOM 1531 O O . TYR A 1 197 ? -0.872 2.272 14.560 1.00 96.56 197 TYR A O 1
ATOM 1539 N N . ALA A 1 198 ? 0.370 2.603 16.392 1.00 94.75 198 ALA A N 1
ATOM 1540 C CA . ALA A 1 198 ? -0.597 2.019 17.325 1.00 94.75 198 ALA A CA 1
ATOM 1541 C C . ALA A 1 198 ? -1.996 2.656 17.233 1.00 94.75 198 ALA A C 1
ATOM 1543 O O . ALA A 1 198 ? -3.001 1.948 17.307 1.00 94.75 198 ALA A O 1
ATOM 1544 N N . SER A 1 199 ? -2.062 3.977 17.029 1.00 94.75 199 SER A N 1
ATOM 1545 C CA . SER A 1 199 ? -3.342 4.692 16.890 1.00 94.75 199 SER A CA 1
ATOM 1546 C C . SER A 1 199 ? -4.036 4.370 15.563 1.00 94.75 199 SER A C 1
ATOM 1548 O O . SER A 1 199 ? -5.250 4.186 15.536 1.00 94.75 199 SER A O 1
ATOM 1550 N N . ALA A 1 200 ? -3.273 4.260 14.468 1.00 96.31 200 ALA A N 1
ATOM 1551 C CA . ALA A 1 200 ? -3.807 3.883 13.160 1.00 96.31 200 ALA A CA 1
ATOM 1552 C C . ALA A 1 200 ? -4.321 2.436 13.167 1.00 96.31 200 ALA A C 1
ATOM 1554 O O . ALA A 1 200 ? -5.451 2.189 12.744 1.00 96.31 200 ALA A O 1
ATOM 1555 N N . ARG A 1 201 ? -3.547 1.503 13.742 1.00 97.50 201 ARG A N 1
ATOM 1556 C CA . ARG A 1 201 ? -3.985 0.121 13.993 1.00 97.50 201 ARG A CA 1
ATOM 1557 C C . ARG A 1 201 ? -5.326 0.091 14.729 1.00 97.50 201 ARG A C 1
ATOM 1559 O O . ARG A 1 201 ? -6.243 -0.590 14.280 1.00 97.50 201 ARG A O 1
ATOM 1566 N N . ASP A 1 202 ? -5.461 0.817 15.840 1.00 96.56 202 ASP A N 1
ATOM 1567 C CA . ASP A 1 202 ? -6.714 0.825 16.610 1.00 96.56 202 ASP A CA 1
ATOM 1568 C C . ASP A 1 202 ? -7.884 1.431 15.839 1.00 96.56 202 ASP A C 1
ATOM 1570 O O . ASP A 1 202 ? -8.998 0.918 15.919 1.00 96.56 202 ASP A O 1
ATOM 1574 N N . ALA A 1 203 ? -7.651 2.488 15.062 1.00 98.06 203 ALA A N 1
ATOM 1575 C CA . ALA A 1 203 ? -8.694 3.074 14.231 1.00 98.06 203 ALA A CA 1
ATOM 1576 C C . ALA A 1 203 ? -9.222 2.064 13.195 1.00 98.06 203 ALA A C 1
ATOM 1578 O O . ALA A 1 203 ? -10.434 1.865 13.100 1.00 98.06 203 ALA A O 1
ATOM 1579 N N . PHE A 1 204 ? -8.336 1.362 12.480 1.00 98.44 204 PHE A N 1
ATOM 1580 C CA . PHE A 1 204 ? -8.750 0.321 11.534 1.00 98.44 204 PHE A CA 1
ATOM 1581 C C . PHE A 1 204 ? -9.403 -0.879 12.229 1.00 98.44 204 PHE A C 1
ATOM 1583 O O . PHE A 1 204 ? -10.435 -1.360 11.763 1.00 98.44 204 PHE A O 1
ATOM 1590 N N . ALA A 1 205 ? -8.891 -1.313 13.385 1.00 98.25 205 ALA A N 1
ATOM 1591 C CA . ALA A 1 205 ? -9.526 -2.368 14.175 1.00 98.25 205 ALA A CA 1
ATOM 1592 C C . ALA A 1 205 ? -10.951 -1.982 14.609 1.00 98.25 205 ALA A C 1
ATOM 1594 O O . ALA A 1 205 ? -11.848 -2.823 14.584 1.00 98.25 205 ALA A O 1
ATOM 1595 N N . ALA A 1 206 ? -11.190 -0.715 14.965 1.00 98.19 206 ALA A N 1
ATOM 1596 C CA . ALA A 1 206 ? -12.526 -0.220 15.284 1.00 98.19 206 ALA A CA 1
ATOM 1597 C C . ALA A 1 206 ? -13.471 -0.272 14.073 1.00 98.19 206 ALA A C 1
ATOM 1599 O O . ALA A 1 206 ? -14.605 -0.724 14.218 1.00 98.19 206 ALA A O 1
ATOM 1600 N N . LEU A 1 207 ? -13.005 0.139 12.887 1.00 98.44 207 LEU A N 1
ATOM 1601 C CA . LEU A 1 207 ? -13.788 0.065 11.647 1.00 98.44 207 LEU A CA 1
ATOM 1602 C C . LEU A 1 207 ? -14.158 -1.381 11.293 1.00 98.44 207 LEU A C 1
ATOM 1604 O O . LEU A 1 207 ? -15.311 -1.664 10.989 1.00 98.44 207 LEU A O 1
ATOM 1608 N N . ILE A 1 208 ? -13.208 -2.310 11.405 1.00 98.56 208 ILE A N 1
ATOM 1609 C CA . ILE A 1 208 ? -13.456 -3.733 11.135 1.00 98.56 208 ILE A CA 1
ATOM 1610 C C . ILE A 1 208 ? -14.463 -4.311 12.141 1.00 98.56 208 ILE A C 1
ATOM 1612 O O . ILE A 1 208 ? -15.394 -5.015 11.756 1.00 98.56 208 ILE A O 1
ATOM 1616 N N . ARG A 1 209 ? -14.328 -3.985 13.435 1.00 97.75 209 ARG A N 1
ATOM 1617 C CA . ARG A 1 209 ? -15.290 -4.399 14.474 1.00 97.75 209 ARG A CA 1
ATOM 1618 C C . ARG A 1 209 ? -16.688 -3.846 14.233 1.00 97.75 209 ARG A C 1
ATOM 1620 O O . ARG A 1 209 ? -17.667 -4.534 14.510 1.00 97.75 209 ARG A O 1
ATOM 1627 N N . TRP A 1 210 ? -16.782 -2.619 13.728 1.00 97.69 210 TRP A N 1
ATOM 1628 C CA . TRP A 1 210 ? -18.058 -2.027 13.352 1.00 97.69 210 TRP A CA 1
ATOM 1629 C C . TRP A 1 210 ? -18.732 -2.835 12.241 1.00 97.69 210 TRP A C 1
ATOM 1631 O O . TRP A 1 210 ? -19.897 -3.203 12.385 1.00 97.69 210 TRP A O 1
ATOM 1641 N N . ASP A 1 211 ? -17.991 -3.190 11.190 1.00 97.88 211 ASP A N 1
ATOM 1642 C CA . ASP A 1 211 ? -18.521 -3.994 10.081 1.00 97.88 211 ASP A CA 1
ATOM 1643 C C . ASP A 1 211 ? -18.890 -5.427 10.506 1.00 97.88 211 ASP A C 1
ATOM 1645 O O . ASP A 1 211 ? -19.794 -6.031 9.933 1.00 97.88 211 ASP A O 1
ATOM 1649 N N . LEU A 1 212 ? -18.239 -5.958 11.549 1.00 97.12 212 LEU A N 1
ATOM 1650 C CA . LEU A 1 212 ? -18.591 -7.229 12.198 1.00 97.12 212 LEU A CA 1
ATOM 1651 C C . LEU A 1 212 ? -19.841 -7.142 13.098 1.00 97.12 212 LEU A C 1
ATOM 1653 O O . LEU A 1 212 ? -20.263 -8.157 13.652 1.00 97.12 212 LEU A O 1
ATOM 1657 N N . GLY A 1 213 ? -20.430 -5.955 13.275 1.00 95.62 213 GLY A N 1
ATOM 1658 C CA . GLY A 1 213 ? -21.591 -5.731 14.143 1.00 95.62 213 GLY A CA 1
ATOM 1659 C C . GLY A 1 213 ? -21.254 -5.543 15.628 1.00 95.62 213 GLY A C 1
ATOM 1660 O O . GLY A 1 213 ? -22.153 -5.438 16.458 1.00 95.62 213 GLY A O 1
ATOM 1661 N N . GLU A 1 214 ? -19.975 -5.440 15.997 1.00 94.69 214 GLU A N 1
ATOM 1662 C CA . GLU A 1 214 ? -19.531 -5.287 17.388 1.00 94.69 214 GLU A CA 1
ATOM 1663 C C . GLU A 1 214 ? -19.526 -3.811 17.842 1.00 94.69 214 GLU A C 1
ATOM 1665 O O . GLU A 1 214 ? -18.515 -3.293 18.326 1.00 94.69 214 GLU A O 1
ATOM 1670 N N . GLY A 1 215 ? -20.649 -3.103 17.687 1.00 94.25 215 GLY A N 1
ATOM 1671 C CA . GLY A 1 215 ? -20.719 -1.637 17.806 1.00 94.25 215 GLY A CA 1
ATOM 1672 C C . GLY A 1 215 ? -20.130 -1.047 19.099 1.00 94.25 215 GLY A C 1
ATOM 1673 O O . GLY A 1 215 ? -19.349 -0.093 19.046 1.00 94.25 215 GLY A O 1
ATOM 1674 N N . SER A 1 216 ? -20.431 -1.632 20.264 1.00 93.44 216 SER A N 1
ATOM 1675 C CA . SER A 1 216 ? -19.871 -1.175 21.549 1.00 93.44 216 SER A CA 1
ATOM 1676 C C . SER A 1 216 ? -18.349 -1.330 21.615 1.00 93.44 216 SER A C 1
ATOM 1678 O O . SER A 1 216 ? -17.651 -0.429 22.089 1.00 93.44 216 SER A O 1
ATOM 1680 N N . ARG A 1 217 ? -17.820 -2.453 21.107 1.00 93.44 217 ARG A N 1
ATOM 1681 C CA . ARG A 1 217 ? -16.374 -2.715 21.054 1.00 93.44 217 ARG A CA 1
ATOM 1682 C C . ARG A 1 217 ? -15.692 -1.796 20.051 1.00 93.44 217 ARG A C 1
ATOM 1684 O O . ARG A 1 217 ? -14.660 -1.222 20.381 1.00 93.44 217 ARG A O 1
ATOM 1691 N N . ALA A 1 218 ? -16.297 -1.598 18.881 1.00 96.00 218 ALA A N 1
ATOM 1692 C CA . ALA A 1 218 ? -15.821 -0.668 17.865 1.00 96.00 218 ALA A CA 1
ATOM 1693 C C . ALA A 1 218 ? -15.674 0.753 18.428 1.00 96.00 218 ALA A C 1
ATOM 1695 O O . ALA A 1 218 ? -14.594 1.340 18.351 1.00 96.00 218 ALA A O 1
ATOM 1696 N N . LEU A 1 219 ? -16.717 1.281 19.083 1.00 95.88 219 LEU A N 1
ATOM 1697 C CA . LEU A 1 219 ? -16.669 2.614 19.688 1.00 95.88 219 LEU A CA 1
ATOM 1698 C C . LEU A 1 219 ? -15.600 2.701 20.783 1.00 95.88 219 LEU A C 1
ATOM 1700 O O . LEU A 1 219 ? -14.843 3.669 20.835 1.00 95.88 219 LEU A O 1
ATOM 1704 N N . LYS A 1 220 ? -15.495 1.680 21.638 1.00 94.56 220 LYS A N 1
ATOM 1705 C CA . LYS A 1 220 ? -14.459 1.624 22.674 1.00 94.56 220 LYS A CA 1
ATOM 1706 C C . LYS A 1 220 ? -13.053 1.675 22.075 1.00 94.56 220 LYS A C 1
ATOM 1708 O O . LYS A 1 220 ? -12.235 2.468 22.541 1.00 94.56 220 LYS A O 1
ATOM 1713 N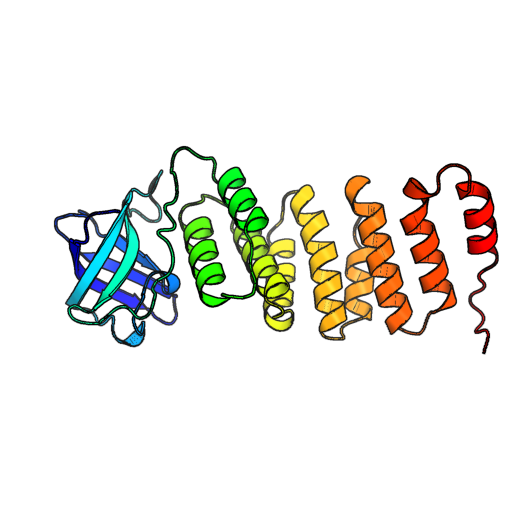 N . THR A 1 221 ? -12.789 0.886 21.036 1.00 94.94 221 THR A N 1
ATOM 1714 C CA . THR A 1 221 ? -11.496 0.856 20.339 1.00 94.94 221 THR A CA 1
ATOM 1715 C C . THR A 1 221 ? -11.205 2.180 19.623 1.00 94.94 221 THR A C 1
ATOM 1717 O O . THR A 1 221 ? -10.094 2.692 19.733 1.00 94.94 221 THR A O 1
ATOM 1720 N N . ALA A 1 222 ? -12.203 2.825 19.010 1.00 96.38 222 ALA A N 1
ATOM 1721 C CA . ALA A 1 222 ? -12.037 4.151 18.406 1.00 96.38 222 ALA A CA 1
ATOM 1722 C C . ALA A 1 222 ? -11.679 5.238 19.442 1.00 96.38 222 ALA A C 1
ATOM 1724 O O . ALA A 1 222 ? -10.826 6.091 19.193 1.00 96.38 222 ALA A O 1
ATOM 1725 N N . LEU A 1 223 ? -12.290 5.202 20.632 1.00 94.69 223 LEU A N 1
ATOM 1726 C CA . LEU A 1 223 ? -11.962 6.137 21.717 1.00 94.69 223 LEU A CA 1
ATOM 1727 C C . LEU A 1 223 ? -10.550 5.911 22.280 1.00 94.69 223 LEU A C 1
ATOM 1729 O O . LEU A 1 223 ? -9.898 6.875 22.684 1.00 94.69 223 LEU A O 1
ATOM 1733 N N . GLN A 1 224 ? -10.075 4.661 22.294 1.00 90.44 224 GLN A N 1
ATOM 1734 C CA . GLN A 1 224 ? -8.690 4.328 22.641 1.00 90.44 224 GLN A CA 1
ATOM 1735 C C . GLN A 1 224 ? -7.712 4.857 21.586 1.00 90.44 224 GLN A C 1
ATOM 1737 O O . GLN A 1 224 ? -6.747 5.526 21.950 1.00 90.44 224 GLN A O 1
ATOM 1742 N N . ALA A 1 225 ? -8.013 4.665 20.296 1.00 93.56 225 ALA A N 1
ATOM 1743 C CA . ALA A 1 225 ? -7.217 5.200 19.188 1.00 93.56 225 ALA A CA 1
ATOM 1744 C C . ALA A 1 225 ? -7.042 6.727 19.281 1.00 93.56 225 ALA A C 1
ATOM 1746 O O . ALA A 1 225 ? -5.976 7.266 18.993 1.00 93.56 225 ALA A O 1
ATOM 1747 N N . ALA A 1 226 ? -8.086 7.437 19.721 1.00 94.12 226 ALA A N 1
ATOM 1748 C CA . ALA A 1 226 ? -8.061 8.888 19.860 1.00 94.12 226 ALA A CA 1
ATOM 1749 C C . ALA A 1 226 ? -7.267 9.389 21.085 1.00 94.12 226 ALA A C 1
ATOM 1751 O O . ALA A 1 226 ? -6.934 10.576 21.128 1.00 94.12 226 ALA A O 1
ATOM 1752 N N . GLU A 1 227 ? -6.952 8.532 22.074 1.00 91.19 227 GLU A N 1
ATOM 1753 C CA . GLU A 1 227 ? -6.382 8.902 23.387 1.00 91.19 227 GLU A CA 1
ATOM 1754 C C . GLU A 1 227 ? -5.202 9.901 23.329 1.00 91.19 227 GLU A C 1
ATOM 1756 O O . GLU A 1 227 ? -5.191 10.854 24.134 1.00 91.19 227 GLU A O 1
ATOM 1761 N N . PRO A 1 228 ? -4.234 9.762 22.394 1.00 90.25 228 PRO A N 1
ATOM 1762 C CA . PRO A 1 228 ? -3.117 10.697 22.271 1.00 90.25 228 PRO A CA 1
ATOM 1763 C C . PRO A 1 228 ? -3.557 12.142 21.995 1.00 90.25 228 PRO A C 1
ATOM 1765 O O . PRO A 1 228 ? -2.957 13.069 22.542 1.00 90.25 228 PRO A O 1
ATOM 1768 N N . ALA A 1 229 ? -4.649 12.340 21.248 1.00 92.44 229 ALA A N 1
ATOM 1769 C CA . ALA A 1 229 ? -5.145 13.648 20.812 1.00 92.44 229 ALA A CA 1
ATOM 1770 C C . ALA A 1 229 ? -6.142 14.315 21.786 1.00 92.44 229 ALA A C 1
ATOM 1772 O O . ALA A 1 229 ? -6.451 15.497 21.646 1.00 92.44 229 ALA A O 1
ATOM 1773 N N . LEU A 1 230 ? -6.643 13.604 22.806 1.00 92.38 230 LEU A N 1
ATOM 1774 C CA . LEU A 1 230 ? -7.758 14.082 23.651 1.00 92.38 230 LEU A CA 1
ATOM 1775 C C . LEU A 1 230 ? -7.396 15.194 24.654 1.00 92.38 230 LEU A C 1
ATOM 1777 O O . LEU A 1 230 ? -8.284 15.783 25.282 1.00 92.38 230 LEU A O 1
ATOM 1781 N N . GLY A 1 231 ? -6.103 15.463 24.860 1.00 94.12 231 GLY A N 1
ATOM 1782 C CA . GLY A 1 231 ? -5.619 16.489 25.789 1.00 94.12 231 GLY A CA 1
ATOM 1783 C C . GLY A 1 231 ? -6.270 16.401 27.180 1.00 94.12 231 GLY A C 1
ATOM 1784 O O . GLY A 1 231 ? -6.308 15.341 27.806 1.00 94.12 231 GLY A O 1
ATOM 1785 N N . ARG A 1 232 ? -6.829 17.521 27.666 1.00 96.00 232 ARG A N 1
ATOM 1786 C CA . ARG A 1 232 ? -7.460 17.621 29.002 1.00 96.00 232 ARG A CA 1
ATOM 1787 C C . ARG A 1 232 ? -8.691 16.727 29.205 1.00 96.00 232 ARG A C 1
ATOM 1789 O O . ARG A 1 232 ? -9.058 16.467 30.347 1.00 96.00 232 ARG A O 1
ATOM 1796 N N . TYR A 1 233 ? -9.326 16.261 28.128 1.00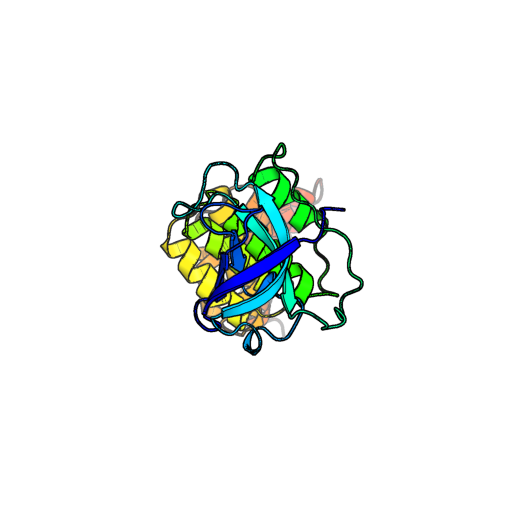 95.44 233 TYR A N 1
ATOM 1797 C CA . TYR A 1 233 ? -10.539 15.437 28.202 1.00 95.44 233 TYR A CA 1
ATOM 1798 C C . TYR A 1 233 ? -10.250 13.932 28.240 1.00 95.44 233 TYR A C 1
ATOM 1800 O O . TYR A 1 233 ? -11.172 13.144 28.456 1.00 95.44 233 TYR A O 1
ATOM 1808 N N . ARG A 1 234 ? -8.975 13.529 28.117 1.00 94.38 234 ARG A N 1
ATOM 1809 C CA . ARG A 1 234 ? -8.533 12.126 28.104 1.00 94.38 234 ARG A CA 1
ATOM 1810 C C . ARG A 1 234 ? -9.143 11.292 29.231 1.00 94.38 234 ARG A C 1
ATOM 1812 O O . ARG A 1 234 ? -9.704 10.232 28.984 1.00 94.38 234 ARG A O 1
ATOM 1819 N N . ARG A 1 235 ? -9.078 11.787 30.473 1.00 93.12 235 ARG A N 1
ATOM 1820 C CA . ARG A 1 235 ? -9.599 11.070 31.650 1.00 93.12 235 ARG A CA 1
ATOM 1821 C C . ARG A 1 235 ? -11.108 10.825 31.563 1.00 93.12 235 ARG A C 1
ATOM 1823 O O . ARG A 1 235 ? -11.552 9.730 31.886 1.00 93.12 235 ARG A O 1
ATOM 1830 N N . ALA A 1 236 ? -11.877 11.838 31.163 1.00 94.62 236 ALA A N 1
ATOM 1831 C CA . ALA A 1 236 ? -13.332 11.738 31.079 1.00 94.62 236 ALA A CA 1
ATOM 1832 C C . ALA A 1 236 ? -13.754 10.759 29.975 1.00 94.62 236 ALA A C 1
ATOM 1834 O O . ALA A 1 236 ? -14.567 9.874 30.212 1.00 94.62 236 ALA A O 1
ATOM 1835 N N . ILE A 1 237 ? -13.138 10.864 28.797 1.00 94.19 237 ILE A N 1
ATOM 1836 C CA . ILE A 1 237 ? -13.431 9.981 27.661 1.00 94.19 237 ILE A CA 1
ATOM 1837 C C . ILE A 1 237 ? -13.047 8.530 27.973 1.00 94.19 237 ILE A C 1
ATOM 1839 O O . ILE A 1 237 ? -13.813 7.619 27.671 1.00 94.19 237 ILE A O 1
ATOM 1843 N N . LYS A 1 238 ? -11.918 8.305 28.657 1.00 91.19 238 LYS A N 1
ATOM 1844 C CA . LYS A 1 238 ? -11.516 6.965 29.103 1.00 91.19 238 LYS A CA 1
ATOM 1845 C C . LYS A 1 238 ? -12.529 6.339 30.064 1.00 91.19 238 LYS A C 1
ATOM 1847 O O . LYS A 1 238 ? -12.765 5.140 29.975 1.00 91.19 238 LYS A O 1
ATOM 1852 N N . ALA A 1 239 ? -13.136 7.129 30.952 1.00 91.25 239 ALA A N 1
ATOM 1853 C CA . ALA A 1 239 ? -14.196 6.639 31.833 1.00 91.25 239 ALA A CA 1
ATOM 1854 C C . ALA A 1 239 ? -15.424 6.183 31.027 1.00 91.25 239 ALA A C 1
ATOM 1856 O O . ALA A 1 239 ? -15.867 5.052 31.199 1.00 91.25 239 ALA A O 1
ATOM 1857 N N . TYR A 1 240 ? -15.890 6.992 30.069 1.00 91.69 240 TYR A N 1
ATOM 1858 C CA . TYR A 1 240 ? -17.001 6.598 29.194 1.00 91.69 240 TYR A CA 1
ATOM 1859 C C . TYR A 1 240 ? -16.687 5.359 28.350 1.00 91.69 240 TYR A C 1
ATOM 1861 O O . TYR A 1 240 ? -17.542 4.496 28.190 1.00 91.69 240 TYR A O 1
ATOM 1869 N N . ALA A 1 241 ? -15.456 5.218 27.854 1.00 91.00 241 ALA A N 1
ATOM 1870 C CA . ALA A 1 241 ? -15.048 4.032 27.103 1.00 91.00 241 ALA A CA 1
ATOM 1871 C C . ALA A 1 241 ? -15.082 2.740 27.949 1.00 91.00 241 ALA A C 1
ATOM 1873 O O . ALA A 1 241 ? -15.286 1.655 27.408 1.00 91.00 241 ALA A O 1
ATOM 1874 N N . VAL A 1 242 ? -14.886 2.834 29.270 1.00 87.94 242 VAL A N 1
ATOM 1875 C CA . VAL A 1 242 ? -15.014 1.691 30.196 1.00 87.94 242 VAL A CA 1
ATOM 1876 C C . VAL A 1 242 ? -16.479 1.304 30.411 1.00 87.94 242 VAL A C 1
ATOM 1878 O O . VAL A 1 242 ? -16.766 0.122 30.570 1.00 87.94 242 VAL A O 1
ATOM 1881 N N . GLU A 1 243 ? -17.395 2.273 30.376 1.00 89.75 243 GLU A N 1
ATOM 1882 C CA . GLU A 1 243 ? -18.841 2.053 30.529 1.00 89.75 243 GLU A CA 1
ATOM 1883 C C . GLU A 1 243 ? -19.501 1.423 29.289 1.00 89.75 243 GLU A C 1
ATOM 1885 O O . GLU A 1 243 ? -20.628 0.936 29.376 1.00 89.75 243 GLU A O 1
ATOM 1890 N N . LEU A 1 244 ? -18.814 1.402 28.140 1.00 87.44 244 LEU A N 1
ATOM 1891 C CA . LEU A 1 244 ? -19.256 0.674 26.949 1.00 87.44 244 LEU A CA 1
ATOM 1892 C C . LEU A 1 244 ? -19.170 -0.840 27.214 1.00 87.44 244 LEU A C 1
ATOM 1894 O O . LEU A 1 244 ? -18.099 -1.444 27.121 1.00 87.44 244 LEU A O 1
ATOM 1898 N N . SER A 1 245 ? -20.301 -1.440 27.590 1.00 70.94 245 SER A N 1
ATOM 1899 C CA . SER A 1 245 ? -20.476 -2.887 27.755 1.00 70.94 245 SER A CA 1
ATOM 1900 C C . SER A 1 245 ? -20.641 -3.604 26.414 1.00 70.94 245 SER A C 1
ATOM 1902 O O . SER A 1 245 ? -21.160 -3.023 25.463 1.00 70.94 245 SER A O 1
ATOM 1904 N N . ASP A 1 246 ? -20.293 -4.893 26.380 1.00 62.19 246 ASP A N 1
ATOM 1905 C CA . ASP A 1 246 ? -20.514 -5.789 25.232 1.00 62.19 246 ASP A CA 1
ATOM 1906 C C . ASP A 1 246 ? -22.005 -6.015 24.894 1.00 62.19 246 ASP A C 1
ATOM 1908 O O . ASP A 1 246 ? -22.304 -6.584 23.851 1.00 62.19 246 ASP A O 1
ATOM 1912 N N . ASP A 1 247 ? -22.939 -5.552 25.732 1.00 53.53 247 ASP A N 1
ATOM 1913 C CA . ASP A 1 247 ? -24.376 -5.696 25.491 1.00 53.53 247 ASP A CA 1
ATOM 1914 C C . ASP A 1 247 ? -24.928 -4.647 24.516 1.00 53.53 247 ASP A C 1
ATOM 1916 O O . ASP A 1 247 ? -24.820 -3.430 24.718 1.00 53.53 247 ASP A O 1
ATOM 1920 N N . GLU A 1 248 ? -25.569 -5.171 23.473 1.00 53.19 248 GLU A N 1
ATOM 1921 C CA . GLU A 1 248 ? -26.336 -4.476 22.447 1.00 53.19 248 GLU A CA 1
ATOM 1922 C C . GLU A 1 248 ? -27.365 -3.523 23.076 1.00 53.19 248 GLU A C 1
ATOM 1924 O O . GLU A 1 248 ? -28.432 -3.926 23.552 1.00 53.19 248 GLU A O 1
ATOM 1929 N N . ARG A 1 249 ? -27.104 -2.213 23.025 1.00 48.69 249 ARG A N 1
ATOM 1930 C CA . ARG A 1 249 ? -28.217 -1.260 23.054 1.00 48.69 249 ARG A CA 1
ATOM 1931 C C . ARG A 1 249 ? -28.803 -1.162 21.650 1.00 48.69 249 ARG A C 1
ATOM 1933 O O . ARG A 1 249 ? -28.208 -0.516 20.796 1.00 48.69 249 ARG A O 1
ATOM 1940 N N . LYS A 1 250 ? -29.938 -1.862 21.518 1.00 44.78 250 LYS A N 1
ATOM 1941 C CA . LYS A 1 250 ? -31.062 -1.714 20.574 1.00 44.78 250 LYS A CA 1
ATOM 1942 C C . LYS A 1 250 ? -30.984 -0.558 19.584 1.00 44.78 250 LYS A C 1
ATOM 1944 O O . LYS A 1 250 ? -30.876 0.595 20.061 1.00 44.78 250 LYS A O 1
#

Sequence (250 aa):
MGRMVRGKVRRYSTEEGWGIIDSPDTPGGCVIQSPTVIDDPQLLTEGGSVEFQWQPLVNGKNDFRYYATSVSTVGSRPSFAGASWTIDPTVSPDDRMAAFWCEADDTDPLRMRIQMDQLLFIAAYSDARAVFERASLEDFLGDESAAVPLYEASLTGGLDTDRENQARIQLASSLRNVGRLHDALQVLQDFEFSNDYASARDAFAALIRWDLGEGSRALKTALQAAEPALGRYRRAIKAYAVELSDDERK